Protein AF-A0A0G1CHJ4-F1 (afdb_monomer)

Sequence (179 aa):
MKPHIILASASIGRKTLLQKLGVPFSIQVSAVDEDKIVTKDPYKMLALRARAKAEDVATKIIQLSNSQINTNYPIEKNTRRYTLDAKRFLIIAADSMAILGNKTFGKARDKRHAKTIVQALNGQTHDFVTGTTIIHLSSVIPGLTGNLTKKDPRFREDDKFVEINRWENISTCHMSPND

Organism: NCBI:txid1618446

Solvent-accessible surface area (backbone atoms only — not comparable to full-atom values): 10721 Å² total; per-residue (Å²): 133,83,56,50,33,31,35,20,48,83,49,65,69,60,52,52,53,47,54,74,68,71,57,81,65,49,77,43,67,42,84,67,69,57,89,78,59,76,54,96,49,66,68,62,25,27,27,53,46,3,39,49,18,29,52,51,42,52,49,52,53,50,53,58,50,57,76,68,56,72,82,85,63,81,85,67,94,79,67,99,68,78,82,64,85,57,53,38,35,36,32,41,12,57,29,67,36,40,34,48,92,93,46,77,44,66,83,60,89,46,74,69,49,36,51,52,52,51,62,68,43,52,92,43,84,38,38,38,36,31,14,33,29,52,43,41,38,46,73,64,62,96,88,77,82,76,84,88,50,100,80,38,82,50,54,44,75,60,82,73,51,62,56,67,52,69,42,77,74,61,76,54,81,84,73,68,98,84,124

Mean predicted aligned error: 11.24 Å

Secondary structure (DSSP, 8-state):
-PPEEEE----HHHHHHHHHTT--EEE------GGG---SSHHHHHHHHHHHHHHHHHHHHHHHHHHT--TTS---TT-S-------EEEEEEEEEEEEETTEEE---SSHHHHHHHHHHHTT---EEEEEEEEEEEES--TT--S---TT-TTEE----------B---------TT-

Radius of gyration: 20.45 Å; Cα contacts (8 Å, |Δi|>4): 270; chains: 1; bounding box: 56×28×52 Å

Nearest PDB structures (foldseek):
  2p5x-assembly2_B  TM=9.027E-01  e=3.105E-08  Homo sapiens
  6xi5-assembly1_B  TM=8.276E-01  e=1.475E-08  Homo sapiens
  4jhc-assembly1_A  TM=7.962E-01  e=3.275E-07  Escherichia coli K-12
  4lu1-assembly1_A  TM=7.995E-01  e=6.089E-07  Escherichia coli K-12
  4lu1-assembly1_B  TM=7.993E-01  e=2.869E-06  Escherichia coli K-12

pLDDT: mean 74.02, std 20.96, range [33.41, 95.69]

Structure (mmCIF, N/CA/C/O backbone):
data_AF-A0A0G1CHJ4-F1
#
_entry.id   AF-A0A0G1CHJ4-F1
#
loop_
_atom_site.group_PDB
_atom_site.id
_atom_site.type_symbol
_atom_site.label_atom_id
_ato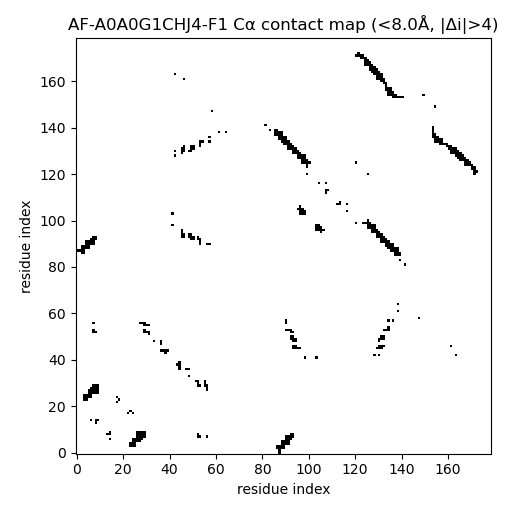m_site.label_alt_id
_atom_site.label_comp_id
_atom_site.label_asym_id
_atom_site.label_entity_id
_atom_site.label_seq_id
_atom_site.pdbx_PDB_ins_code
_atom_site.Cartn_x
_atom_site.Cartn_y
_atom_site.Cartn_z
_atom_site.occupancy
_atom_site.B_iso_or_equiv
_atom_site.auth_seq_id
_atom_site.auth_comp_id
_atom_site.auth_asym_id
_atom_site.auth_atom_id
_atom_site.pdbx_PDB_model_num
ATOM 1 N N . MET A 1 1 ? 5.919 0.305 -25.891 1.00 62.97 1 MET A N 1
ATOM 2 C CA . MET A 1 1 ? 5.583 -0.813 -24.977 1.00 62.97 1 MET A CA 1
ATOM 3 C C . MET A 1 1 ? 4.726 -0.316 -23.821 1.00 62.97 1 MET A C 1
ATOM 5 O O . MET A 1 1 ? 5.038 0.738 -23.274 1.00 62.97 1 MET A O 1
ATOM 9 N N . LYS A 1 2 ? 3.666 -1.052 -23.454 1.00 76.31 2 LYS A N 1
ATOM 10 C CA . LYS A 1 2 ? 2.919 -0.809 -22.205 1.00 76.31 2 LYS A CA 1
ATOM 11 C C . LYS A 1 2 ? 3.797 -1.217 -21.007 1.00 76.31 2 LYS A C 1
ATOM 13 O O . LYS A 1 2 ? 4.529 -2.200 -21.140 1.00 76.31 2 LYS A O 1
ATOM 18 N N . PRO A 1 3 ? 3.779 -0.481 -19.881 1.00 84.38 3 PRO A N 1
ATOM 19 C CA . PRO A 1 3 ? 4.558 -0.861 -18.709 1.00 84.38 3 PRO A CA 1
ATOM 20 C C . PRO A 1 3 ? 4.008 -2.148 -18.080 1.00 84.38 3 PRO A C 1
ATOM 22 O O . PRO A 1 3 ? 2.800 -2.379 -18.083 1.00 84.38 3 PRO A O 1
ATOM 25 N N . HIS A 1 4 ? 4.891 -2.969 -17.516 1.00 88.81 4 HIS A N 1
ATOM 26 C CA . HIS A 1 4 ? 4.504 -4.098 -16.676 1.00 88.81 4 HIS A CA 1
ATOM 27 C C . HIS A 1 4 ? 4.024 -3.565 -15.320 1.00 88.81 4 HIS A C 1
ATOM 29 O O . HIS A 1 4 ? 4.787 -2.905 -14.614 1.00 88.81 4 HIS A O 1
ATOM 35 N N . ILE A 1 5 ? 2.776 -3.846 -14.947 1.00 93.06 5 ILE A N 1
ATOM 36 C CA . ILE A 1 5 ? 2.195 -3.375 -13.683 1.00 93.06 5 ILE A CA 1
ATOM 37 C C . ILE A 1 5 ? 2.578 -4.324 -12.545 1.00 93.06 5 ILE A C 1
ATOM 39 O O . ILE A 1 5 ? 2.410 -5.538 -12.662 1.00 93.06 5 ILE A O 1
ATOM 43 N N . ILE A 1 6 ? 3.071 -3.771 -11.439 1.00 93.94 6 ILE A N 1
ATOM 44 C CA . ILE A 1 6 ? 3.475 -4.514 -10.246 1.00 93.94 6 ILE A CA 1
ATOM 45 C C . ILE A 1 6 ? 2.709 -3.975 -9.044 1.00 93.94 6 ILE A C 1
ATOM 47 O O . ILE A 1 6 ? 2.804 -2.797 -8.713 1.00 93.94 6 ILE A O 1
ATOM 51 N N . LEU A 1 7 ? 1.982 -4.849 -8.354 1.00 95.69 7 LEU A N 1
ATOM 52 C CA . LEU A 1 7 ? 1.363 -4.541 -7.072 1.00 95.69 7 LEU A CA 1
ATOM 53 C C . LEU A 1 7 ? 2.363 -4.808 -5.939 1.00 95.69 7 LEU A C 1
ATOM 55 O O . LEU A 1 7 ? 2.652 -5.960 -5.608 1.00 95.69 7 LEU A O 1
ATOM 59 N N . ALA A 1 8 ? 2.835 -3.737 -5.305 1.00 94.44 8 ALA A N 1
ATOM 60 C CA . ALA A 1 8 ? 3.752 -3.744 -4.169 1.00 94.44 8 ALA A CA 1
ATOM 61 C C . ALA A 1 8 ? 3.030 -4.003 -2.829 1.00 94.44 8 ALA A C 1
ATOM 63 O O . ALA A 1 8 ? 3.189 -3.267 -1.853 1.00 94.44 8 ALA A O 1
ATOM 64 N N . SER A 1 9 ? 2.146 -5.007 -2.782 1.00 92.75 9 SER A N 1
ATOM 65 C CA . SER A 1 9 ? 1.277 -5.253 -1.625 1.00 92.75 9 SER A CA 1
ATOM 66 C C . SER A 1 9 ? 0.919 -6.726 -1.442 1.00 92.75 9 SER A C 1
ATOM 68 O O . SER A 1 9 ? 0.556 -7.408 -2.394 1.00 92.75 9 SER A O 1
ATOM 70 N N . ALA A 1 10 ? 0.911 -7.186 -0.186 1.00 91.25 10 ALA A N 1
ATOM 71 C CA . ALA A 1 10 ? 0.362 -8.489 0.213 1.00 91.25 10 ALA A CA 1
ATOM 72 C C . ALA A 1 10 ? -1.164 -8.468 0.459 1.00 91.25 10 ALA A C 1
ATOM 74 O O . ALA A 1 10 ? -1.746 -9.452 0.907 1.00 91.25 10 ALA A O 1
ATOM 75 N N . SER A 1 11 ? -1.838 -7.332 0.254 1.00 90.62 11 SER A N 1
ATOM 76 C CA . SER A 1 11 ? -3.266 -7.186 0.556 1.00 90.62 11 SER A CA 1
ATOM 77 C C . SER A 1 11 ? -4.145 -7.942 -0.445 1.00 90.62 11 SER A C 1
ATOM 79 O O . SER A 1 11 ? -4.193 -7.588 -1.623 1.00 90.62 11 SER A O 1
ATOM 81 N N . ILE A 1 12 ? -4.923 -8.910 0.055 1.00 90.06 12 ILE A N 1
ATOM 82 C CA . ILE A 1 12 ? -5.939 -9.632 -0.730 1.00 90.06 12 ILE A CA 1
ATOM 83 C C . ILE A 1 12 ? -6.942 -8.648 -1.350 1.00 90.06 12 ILE A C 1
ATOM 85 O O . ILE A 1 12 ? -7.200 -8.720 -2.544 1.00 90.06 12 ILE A O 1
ATOM 89 N N . GLY A 1 13 ? -7.439 -7.670 -0.583 1.00 89.75 13 GLY A N 1
ATOM 90 C CA . GLY A 1 13 ? -8.391 -6.672 -1.088 1.00 89.75 13 GLY A CA 1
ATOM 91 C C . GLY A 1 13 ? -7.852 -5.847 -2.262 1.00 89.75 13 GLY A C 1
ATOM 92 O O . GLY A 1 13 ? -8.553 -5.664 -3.252 1.00 89.75 13 GLY A O 1
ATOM 93 N N . ARG A 1 14 ? -6.584 -5.412 -2.205 1.00 91.88 14 ARG A N 1
ATOM 94 C CA . ARG A 1 14 ? -5.947 -4.669 -3.310 1.00 91.88 14 ARG A CA 1
ATOM 95 C C . ARG A 1 14 ? -5.719 -5.549 -4.535 1.00 91.88 14 ARG A C 1
ATOM 97 O O . ARG A 1 14 ? -5.945 -5.095 -5.651 1.00 91.88 14 ARG A O 1
ATOM 104 N N . LYS A 1 15 ? -5.333 -6.813 -4.332 1.00 92.62 15 LYS A N 1
ATOM 105 C CA . LYS A 1 15 ? -5.249 -7.804 -5.413 1.00 92.62 15 LYS A CA 1
ATOM 106 C C . LYS A 1 15 ? -6.602 -7.953 -6.109 1.00 92.62 15 LYS A C 1
ATOM 108 O O . LYS A 1 15 ? -6.667 -7.802 -7.323 1.00 92.62 15 LYS A O 1
ATOM 113 N N . THR A 1 16 ? -7.671 -8.185 -5.348 1.00 92.31 16 THR A N 1
ATOM 114 C CA . THR A 1 16 ? -9.029 -8.325 -5.889 1.00 92.31 16 THR A CA 1
ATOM 115 C C . THR A 1 16 ? -9.48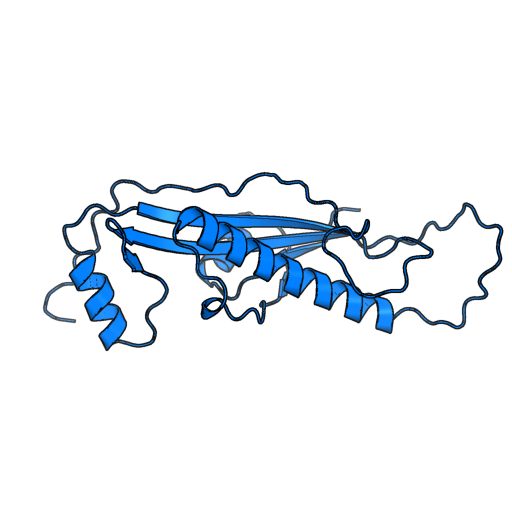2 -7.058 -6.613 1.00 92.31 16 THR A C 1
ATOM 117 O O . THR A 1 16 ? -10.080 -7.151 -7.682 1.00 92.31 16 THR A O 1
ATOM 120 N N . LEU A 1 17 ? -9.177 -5.872 -6.074 1.00 90.62 17 LEU A N 1
ATOM 121 C CA . LEU A 1 17 ? -9.496 -4.595 -6.715 1.00 90.62 17 LEU A CA 1
ATOM 122 C C . LEU A 1 17 ? -8.814 -4.462 -8.083 1.00 90.62 17 LEU A C 1
ATOM 124 O O . LEU A 1 17 ? -9.492 -4.195 -9.069 1.00 90.62 17 LEU A O 1
ATOM 128 N N . LEU A 1 18 ? -7.502 -4.702 -8.166 1.00 90.56 18 LEU A N 1
ATOM 129 C CA . LEU A 1 18 ? -6.778 -4.636 -9.440 1.00 90.56 18 LEU A CA 1
ATOM 130 C C . LEU A 1 18 ? -7.244 -5.714 -10.429 1.00 90.56 18 LEU A C 1
ATOM 132 O O . LEU A 1 18 ? -7.335 -5.443 -11.622 1.00 90.56 18 LEU A O 1
ATOM 136 N N . GLN A 1 19 ? -7.592 -6.913 -9.951 1.00 92.50 19 GLN A N 1
ATOM 137 C CA . GLN A 1 19 ? -8.159 -7.970 -10.798 1.00 92.50 19 GLN A CA 1
ATOM 138 C C . GLN A 1 19 ? -9.489 -7.547 -11.427 1.00 92.50 19 GLN A C 1
ATOM 140 O O . GLN A 1 19 ? -9.702 -7.791 -12.612 1.00 92.50 19 GLN A O 1
ATOM 145 N N . LYS A 1 20 ? -10.362 -6.871 -10.668 1.00 94.56 20 LYS A N 1
ATOM 146 C CA . LYS A 1 20 ? -11.639 -6.345 -11.181 1.00 94.56 20 LYS A CA 1
ATOM 147 C C . LYS A 1 20 ? -11.458 -5.293 -12.277 1.00 94.56 20 LYS A C 1
ATOM 149 O O . LYS A 1 20 ? -12.332 -5.164 -13.124 1.00 94.56 20 LYS A O 1
ATOM 154 N N . LEU A 1 21 ? -10.333 -4.574 -12.288 1.00 90.56 21 LEU A N 1
ATOM 155 C CA . LEU A 1 21 ? -10.003 -3.613 -13.346 1.00 90.56 21 LEU A CA 1
ATOM 156 C C . LEU A 1 21 ? -9.581 -4.289 -14.664 1.00 90.56 21 LEU A C 1
ATOM 158 O O . LEU A 1 21 ? -9.395 -3.599 -15.662 1.00 90.56 21 LEU A O 1
ATOM 162 N N . GLY A 1 22 ? -9.396 -5.616 -14.685 1.00 90.06 22 GLY A N 1
ATOM 163 C CA . GLY A 1 22 ? -9.045 -6.365 -15.896 1.00 90.06 22 GLY A CA 1
ATOM 164 C C . GLY A 1 22 ? -7.638 -6.081 -16.434 1.00 90.06 22 GLY A C 1
ATOM 165 O O . GLY A 1 22 ? -7.314 -6.469 -17.555 1.00 90.06 22 GLY A O 1
ATOM 166 N N . VAL A 1 23 ? -6.788 -5.404 -15.656 1.00 86.25 23 VAL A N 1
ATOM 167 C CA . VAL A 1 23 ? -5.409 -5.097 -16.049 1.00 86.25 23 VAL A CA 1
ATOM 168 C C . VAL A 1 23 ? -4.478 -6.251 -15.665 1.00 86.25 23 VAL A C 1
ATOM 170 O O . VAL A 1 23 ? -4.570 -6.752 -14.546 1.00 86.25 23 VAL A O 1
ATOM 173 N N . PRO A 1 24 ? -3.562 -6.696 -16.544 1.00 89.81 24 PRO A N 1
ATOM 174 C CA . PRO A 1 24 ? -2.567 -7.696 -16.177 1.00 89.81 24 PRO A CA 1
ATOM 175 C C . PRO A 1 24 ? -1.517 -7.075 -15.248 1.00 89.81 24 PRO A C 1
ATOM 177 O O . PRO A 1 24 ? -0.924 -6.043 -15.566 1.00 89.81 24 PRO A O 1
ATOM 180 N N . PHE A 1 25 ? -1.269 -7.719 -14.109 1.00 94.06 25 PHE A N 1
ATOM 181 C CA . PHE A 1 25 ? -0.262 -7.293 -13.140 1.00 94.06 25 PHE A CA 1
ATOM 182 C C . PHE A 1 25 ? 0.401 -8.495 -12.467 1.00 94.06 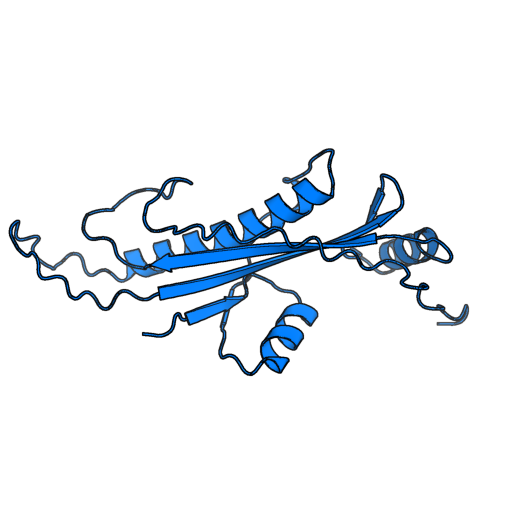25 PHE A C 1
ATOM 184 O O . PHE A 1 25 ? -0.174 -9.582 -12.394 1.00 94.06 25 PHE A O 1
ATOM 191 N N . SER A 1 26 ? 1.602 -8.284 -11.939 1.00 94.44 26 SER A N 1
ATOM 192 C CA . SER A 1 26 ? 2.268 -9.217 -11.029 1.00 94.44 26 SER A CA 1
ATOM 193 C C . SER A 1 26 ? 2.278 -8.667 -9.604 1.00 94.44 26 SER A C 1
ATOM 195 O O . SER A 1 26 ? 2.042 -7.481 -9.370 1.00 94.44 26 SER A O 1
ATOM 197 N N . ILE A 1 27 ? 2.509 -9.538 -8.625 1.00 93.81 27 ILE A N 1
ATOM 198 C CA . ILE A 1 27 ? 2.561 -9.160 -7.211 1.00 93.81 27 ILE A CA 1
ATOM 199 C C . ILE A 1 27 ? 3.994 -9.314 -6.735 1.00 93.81 27 ILE A C 1
ATOM 201 O O . ILE A 1 27 ? 4.587 -10.379 -6.893 1.00 93.81 27 ILE A O 1
ATOM 205 N N . GLN A 1 28 ? 4.516 -8.273 -6.095 1.00 94.44 28 GLN A N 1
ATOM 206 C CA . GLN A 1 28 ? 5.796 -8.331 -5.408 1.00 94.44 28 GLN A CA 1
ATOM 207 C C . GLN A 1 28 ? 5.644 -7.707 -4.027 1.00 94.44 28 GLN A C 1
ATOM 209 O O . GLN A 1 28 ? 5.432 -6.509 -3.891 1.00 94.44 28 GLN A O 1
ATOM 214 N N . VAL A 1 29 ? 5.717 -8.523 -2.980 1.00 93.31 29 VAL A N 1
ATOM 215 C CA . VAL A 1 29 ? 5.495 -8.038 -1.615 1.00 93.31 29 VAL A CA 1
ATOM 216 C C . VAL A 1 29 ? 6.707 -7.240 -1.139 1.00 93.31 29 VAL A C 1
ATOM 218 O O . VAL A 1 29 ? 7.853 -7.689 -1.250 1.00 93.31 29 VAL A O 1
ATOM 221 N N . SER A 1 30 ? 6.445 -6.048 -0.604 1.00 93.06 30 SER A N 1
ATOM 222 C CA . SER A 1 30 ? 7.481 -5.258 0.046 1.00 93.06 30 SER A CA 1
ATOM 223 C C . SER A 1 30 ? 7.867 -5.850 1.405 1.00 93.06 30 SER A C 1
ATOM 225 O O . SER A 1 30 ? 7.010 -6.342 2.133 1.00 93.06 30 SER A O 1
ATOM 227 N N . ALA A 1 31 ? 9.155 -5.776 1.742 1.00 91.88 31 ALA A N 1
ATOM 228 C CA . ALA A 1 31 ? 9.710 -6.212 3.024 1.00 91.88 31 ALA A CA 1
ATOM 229 C C . ALA A 1 31 ? 9.910 -5.047 4.015 1.00 91.88 31 ALA A C 1
ATOM 231 O O . ALA A 1 31 ? 10.617 -5.199 5.009 1.00 91.88 31 ALA A O 1
ATOM 232 N N . VAL A 1 32 ? 9.336 -3.872 3.731 1.00 92.06 32 VAL A N 1
ATOM 233 C CA . VAL A 1 32 ? 9.469 -2.691 4.591 1.00 92.06 32 VAL A CA 1
ATOM 234 C C . VAL A 1 32 ? 8.825 -2.943 5.948 1.00 92.06 32 VAL A C 1
ATOM 236 O O . VAL A 1 32 ? 7.656 -3.312 6.045 1.00 92.06 32 VAL A O 1
ATOM 239 N N . ASP A 1 33 ? 9.602 -2.677 6.990 1.00 89.56 33 ASP A N 1
ATOM 240 C CA . ASP A 1 33 ? 9.147 -2.654 8.372 1.00 89.56 33 ASP A CA 1
ATOM 241 C C . ASP A 1 33 ? 8.382 -1.350 8.638 1.00 89.56 33 ASP A C 1
ATOM 243 O O . ASP A 1 33 ? 8.959 -0.284 8.870 1.00 89.56 33 ASP A O 1
ATOM 247 N N . GLU A 1 34 ? 7.059 -1.431 8.525 1.00 85.94 34 GLU A N 1
ATOM 248 C CA . GLU A 1 34 ? 6.166 -0.280 8.638 1.00 85.94 34 GLU A CA 1
ATOM 249 C C . GLU A 1 34 ? 6.222 0.368 10.029 1.00 85.94 34 GLU A C 1
ATOM 251 O O . GLU A 1 34 ? 6.055 1.583 10.139 1.00 85.94 34 GLU A O 1
ATOM 256 N N . ASP A 1 35 ? 6.513 -0.408 11.078 1.00 86.00 35 ASP A N 1
ATOM 257 C CA . ASP A 1 35 ? 6.550 0.064 12.466 1.00 86.00 35 ASP A CA 1
ATOM 258 C C . ASP A 1 35 ? 7.708 1.045 12.724 1.00 86.00 35 ASP A C 1
ATOM 260 O O . ASP A 1 35 ? 7.679 1.798 13.696 1.00 86.00 35 ASP A O 1
ATOM 264 N N . LYS A 1 36 ? 8.689 1.118 11.815 1.00 89.50 36 LYS A N 1
ATOM 265 C CA . LYS A 1 36 ? 9.767 2.123 11.842 1.00 89.50 36 LYS A CA 1
ATOM 266 C C . LYS A 1 36 ? 9.379 3.457 11.210 1.00 89.50 36 LYS A C 1
ATOM 268 O O . LYS A 1 36 ? 10.053 4.461 11.435 1.00 89.50 36 LYS A O 1
ATOM 273 N N . ILE A 1 37 ? 8.311 3.491 10.416 1.00 88.06 37 ILE A N 1
ATOM 274 C CA . ILE A 1 37 ? 7.834 4.698 9.739 1.00 88.06 37 ILE A CA 1
ATOM 275 C C . ILE A 1 37 ? 6.641 5.225 10.530 1.00 88.06 37 ILE A C 1
ATOM 277 O O . ILE A 1 37 ? 5.488 4.878 10.258 1.00 88.06 37 ILE A O 1
ATOM 281 N N . VAL A 1 38 ? 6.936 6.048 11.536 1.00 88.19 38 VAL A N 1
ATOM 282 C CA . VAL A 1 38 ? 5.938 6.662 12.419 1.00 88.19 38 VAL A CA 1
ATOM 283 C C . VAL A 1 38 ? 6.107 8.175 12.396 1.00 88.19 38 VAL A C 1
ATOM 285 O O . VAL A 1 38 ? 7.195 8.700 12.627 1.00 88.19 38 VAL A O 1
ATOM 288 N N . THR A 1 39 ? 5.016 8.888 12.125 1.00 88.56 39 THR A N 1
ATOM 289 C CA . THR A 1 39 ? 4.960 10.353 12.184 1.00 88.56 39 THR A CA 1
ATOM 290 C C . THR A 1 39 ? 3.779 10.804 13.030 1.00 88.56 39 THR A C 1
ATOM 292 O O . THR A 1 39 ? 2.804 10.073 13.172 1.00 88.56 39 THR A O 1
ATOM 295 N N . LYS A 1 40 ? 3.848 12.026 13.578 1.00 89.00 40 LYS A N 1
ATOM 296 C CA . LYS A 1 40 ? 2.739 12.617 14.352 1.00 89.00 40 LYS A CA 1
ATOM 297 C C . LYS A 1 40 ? 1.458 12.760 13.527 1.00 89.00 40 LYS A C 1
ATOM 299 O O . LYS A 1 40 ? 0.367 12.635 14.063 1.00 89.00 40 LYS A O 1
ATOM 304 N N . ASP A 1 41 ? 1.616 13.035 12.237 1.00 89.38 41 ASP A N 1
ATOM 305 C CA . ASP A 1 41 ? 0.519 13.117 11.282 1.00 89.38 41 ASP A CA 1
ATOM 306 C C . ASP A 1 41 ? 0.263 11.725 10.667 1.00 89.38 41 ASP A C 1
ATOM 308 O O . ASP A 1 41 ? 1.154 11.201 9.984 1.00 89.38 41 ASP A O 1
ATOM 312 N N . PRO A 1 42 ? -0.913 11.112 10.898 1.00 88.31 42 PRO A N 1
ATOM 313 C CA . PRO A 1 42 ? -1.236 9.792 10.366 1.00 88.31 42 PRO A CA 1
ATOM 314 C C . PRO A 1 42 ? -1.377 9.785 8.839 1.00 88.31 42 PRO A C 1
ATOM 316 O O . PRO A 1 42 ? -1.019 8.798 8.201 1.00 88.31 42 PRO A O 1
ATOM 319 N N . TYR A 1 43 ? -1.815 10.885 8.227 1.00 86.94 43 TYR A N 1
ATOM 320 C CA . TYR A 1 43 ? -1.952 10.990 6.776 1.00 86.94 43 TYR A CA 1
ATOM 321 C C . TYR A 1 43 ? -0.579 10.954 6.102 1.00 86.94 43 TYR A C 1
ATOM 323 O O . TYR A 1 43 ? -0.336 10.175 5.174 1.00 86.94 43 TYR A O 1
ATOM 331 N N . LYS A 1 44 ? 0.365 11.729 6.646 1.00 88.31 44 LYS A N 1
ATOM 332 C CA . LYS A 1 44 ? 1.768 11.702 6.224 1.00 88.31 44 LYS A CA 1
ATOM 333 C C . LYS A 1 44 ? 2.423 10.343 6.475 1.00 88.31 44 LYS A C 1
ATOM 335 O O . LYS A 1 44 ? 3.217 9.895 5.650 1.00 88.31 44 LYS A O 1
ATOM 340 N N . MET A 1 45 ? 2.084 9.666 7.571 1.00 90.62 45 MET A N 1
ATOM 341 C CA . MET A 1 45 ? 2.606 8.332 7.878 1.00 90.62 45 MET A CA 1
ATOM 342 C C . MET A 1 45 ? 2.217 7.317 6.796 1.00 90.62 45 MET A C 1
ATOM 344 O O . MET A 1 45 ? 3.087 6.630 6.261 1.00 90.62 45 MET A O 1
ATOM 348 N N . LEU A 1 46 ? 0.929 7.254 6.442 1.00 89.75 46 LEU A N 1
ATOM 349 C CA . LEU A 1 46 ? 0.407 6.339 5.420 1.00 89.75 46 LEU A CA 1
ATOM 350 C C . LEU A 1 46 ? 1.044 6.601 4.050 1.00 89.75 46 LEU A C 1
ATOM 352 O O . LEU A 1 46 ? 1.429 5.662 3.351 1.00 89.75 46 LEU A O 1
ATOM 356 N N . ALA A 1 47 ? 1.222 7.874 3.691 1.00 87.31 47 ALA A N 1
ATOM 357 C CA . ALA A 1 47 ? 1.935 8.278 2.483 1.00 87.31 47 ALA A CA 1
ATOM 358 C C . ALA A 1 47 ? 3.381 7.762 2.454 1.00 87.31 47 ALA A C 1
ATOM 360 O O . ALA A 1 47 ? 3.813 7.150 1.477 1.00 87.31 47 ALA A O 1
ATOM 361 N N . LEU A 1 48 ? 4.131 7.980 3.540 1.00 89.88 48 LEU A N 1
ATOM 362 C CA . LEU A 1 48 ? 5.527 7.555 3.645 1.00 89.88 48 LEU A CA 1
ATOM 363 C C . LEU A 1 48 ? 5.665 6.031 3.596 1.00 89.88 48 LEU A C 1
ATOM 365 O O . LEU A 1 48 ? 6.582 5.524 2.952 1.00 89.88 48 LEU A O 1
ATOM 369 N N . ARG A 1 49 ? 4.744 5.296 4.229 1.00 92.75 49 ARG A N 1
ATOM 370 C CA . ARG A 1 49 ? 4.707 3.828 4.179 1.00 92.75 49 ARG A CA 1
ATOM 371 C C . ARG A 1 49 ? 4.400 3.315 2.777 1.00 92.75 49 ARG A C 1
ATOM 373 O O . ARG A 1 49 ? 5.086 2.411 2.306 1.00 92.75 49 ARG A O 1
ATOM 380 N N . ALA A 1 50 ? 3.413 3.894 2.089 1.00 91.12 50 ALA A N 1
ATOM 381 C CA . ALA A 1 50 ? 3.110 3.546 0.702 1.00 91.12 50 ALA A CA 1
ATOM 382 C C . ALA A 1 50 ? 4.322 3.793 -0.212 1.00 91.12 50 ALA A C 1
ATOM 384 O O . ALA A 1 50 ? 4.702 2.904 -0.977 1.00 91.12 50 ALA A O 1
ATOM 385 N N . ARG A 1 51 ? 4.992 4.941 -0.059 1.00 89.75 51 ARG A N 1
ATOM 386 C CA . ARG A 1 51 ? 6.205 5.270 -0.813 1.00 89.75 51 ARG A CA 1
ATOM 387 C C . ARG A 1 51 ? 7.337 4.288 -0.545 1.00 89.75 51 ARG A C 1
ATOM 389 O O . ARG A 1 51 ? 7.875 3.720 -1.490 1.00 89.75 51 ARG A O 1
ATOM 396 N N . ALA A 1 52 ? 7.644 4.020 0.722 1.00 91.06 52 ALA A N 1
ATOM 397 C CA . ALA A 1 52 ? 8.698 3.081 1.096 1.00 91.06 52 ALA A CA 1
ATOM 398 C C . ALA A 1 52 ? 8.456 1.681 0.501 1.00 91.06 52 ALA A C 1
ATOM 400 O O . ALA A 1 52 ? 9.387 1.053 -0.002 1.00 91.06 52 ALA A O 1
ATOM 401 N N . LYS A 1 53 ? 7.200 1.210 0.486 1.00 93.25 53 LYS A N 1
ATOM 402 C CA . LYS A 1 53 ? 6.827 -0.072 -0.134 1.00 93.25 53 LYS A CA 1
ATOM 403 C C . LYS A 1 53 ? 7.116 -0.101 -1.637 1.00 93.25 53 LYS A C 1
ATOM 405 O O . LYS A 1 53 ? 7.632 -1.099 -2.142 1.00 93.25 53 LYS A O 1
ATOM 410 N N . ALA A 1 54 ? 6.786 0.978 -2.348 1.00 90.12 54 ALA A N 1
ATOM 411 C CA . ALA A 1 54 ? 7.077 1.095 -3.775 1.00 90.12 54 ALA A CA 1
ATOM 412 C C . ALA A 1 54 ? 8.592 1.159 -4.043 1.00 90.12 54 ALA A C 1
ATOM 414 O O . ALA A 1 54 ? 9.077 0.467 -4.938 1.00 90.12 54 ALA A O 1
ATOM 415 N N . GLU A 1 55 ? 9.341 1.937 -3.253 1.00 88.25 55 GLU A N 1
ATOM 416 C CA . GLU A 1 55 ? 10.801 2.092 -3.365 1.00 88.25 55 GLU A CA 1
ATOM 417 C C . GLU A 1 55 ? 11.553 0.769 -3.120 1.00 88.25 55 GLU A C 1
ATOM 419 O O . GLU A 1 55 ? 12.490 0.441 -3.853 1.00 88.25 55 GLU A O 1
ATOM 424 N N . ASP A 1 56 ? 11.124 -0.033 -2.141 1.00 90.94 56 ASP A N 1
ATOM 425 C CA . ASP A 1 56 ? 11.687 -1.364 -1.867 1.00 90.94 56 ASP A CA 1
ATOM 426 C C . ASP A 1 56 ? 11.498 -2.321 -3.056 1.00 90.94 56 ASP A C 1
ATOM 428 O O . ASP A 1 56 ? 12.439 -2.987 -3.496 1.00 90.94 56 ASP A O 1
ATOM 432 N N . VAL A 1 57 ? 10.297 -2.354 -3.641 1.00 90.25 57 VAL A N 1
ATOM 433 C CA . VAL A 1 57 ? 10.018 -3.171 -4.832 1.00 90.25 57 VAL A CA 1
ATOM 434 C C . VAL A 1 57 ? 10.810 -2.679 -6.043 1.00 90.25 57 VAL A C 1
ATOM 436 O O . VAL A 1 57 ?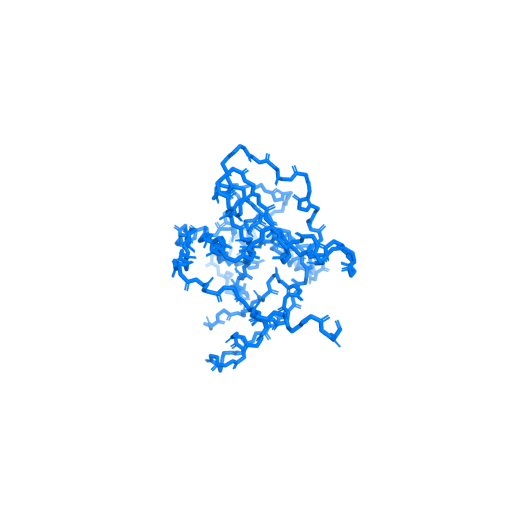 11.413 -3.493 -6.745 1.00 90.25 57 VAL A O 1
ATOM 439 N N . ALA A 1 58 ? 10.882 -1.364 -6.259 1.00 86.00 58 ALA A N 1
ATOM 440 C CA . ALA A 1 58 ? 11.681 -0.770 -7.328 1.00 86.00 58 ALA A CA 1
ATOM 441 C C . ALA A 1 58 ? 13.163 -1.153 -7.210 1.00 86.00 58 ALA A C 1
ATOM 443 O O . ALA A 1 58 ? 13.783 -1.563 -8.192 1.00 86.00 58 ALA A O 1
ATOM 444 N N . THR A 1 59 ? 13.708 -1.097 -5.994 1.00 83.81 59 THR A N 1
ATOM 445 C CA . THR A 1 59 ? 15.095 -1.471 -5.703 1.00 83.81 59 THR A CA 1
ATOM 446 C C . THR A 1 59 ? 15.379 -2.920 -6.071 1.00 83.81 59 THR A C 1
ATOM 448 O O . THR A 1 59 ? 16.346 -3.198 -6.781 1.00 83.81 59 THR A O 1
ATOM 451 N N . LYS A 1 60 ? 14.494 -3.837 -5.673 1.00 84.75 60 LYS A N 1
ATOM 452 C CA . LYS A 1 60 ? 14.601 -5.262 -6.015 1.00 84.75 60 LYS A CA 1
ATOM 453 C C . LYS A 1 60 ? 14.562 -5.495 -7.529 1.00 84.75 60 LYS A C 1
ATOM 455 O O . LYS A 1 60 ? 15.356 -6.276 -8.045 1.00 84.75 60 LYS A O 1
ATOM 460 N N . ILE A 1 61 ? 13.685 -4.799 -8.257 1.00 82.38 61 ILE A N 1
ATOM 461 C CA . ILE A 1 61 ? 13.589 -4.912 -9.725 1.00 82.38 61 ILE A CA 1
ATOM 462 C C . ILE A 1 61 ? 14.892 -4.471 -10.397 1.00 82.38 61 ILE A C 1
ATOM 464 O O . ILE A 1 61 ? 15.376 -5.141 -11.312 1.00 82.38 61 ILE A O 1
ATOM 468 N N . ILE A 1 62 ? 15.479 -3.363 -9.944 1.00 77.69 62 ILE A N 1
ATOM 469 C CA . ILE A 1 62 ? 16.735 -2.847 -10.498 1.00 77.69 62 ILE A CA 1
ATOM 470 C C . ILE A 1 62 ? 17.897 -3.793 -10.187 1.00 77.69 62 ILE A C 1
ATOM 472 O O . ILE A 1 62 ? 18.691 -4.087 -11.077 1.00 77.69 62 ILE A O 1
ATOM 476 N N . GLN A 1 63 ? 17.978 -4.310 -8.958 1.00 75.62 63 GLN A N 1
ATOM 477 C CA . GLN A 1 63 ? 19.000 -5.285 -8.565 1.00 75.62 63 GLN A CA 1
ATOM 478 C C . GLN A 1 63 ? 18.943 -6.545 -9.440 1.00 75.62 63 GLN A C 1
ATOM 480 O O . GLN A 1 63 ? 19.962 -6.936 -10.003 1.00 75.62 63 GLN A O 1
ATOM 485 N N . LEU A 1 64 ? 17.749 -7.116 -9.636 1.00 73.25 64 LEU A N 1
ATOM 486 C CA . LEU A 1 64 ? 17.544 -8.274 -10.513 1.00 73.25 64 LEU A CA 1
ATOM 487 C C . LEU A 1 64 ? 17.903 -7.975 -11.973 1.00 73.25 64 LEU A C 1
ATOM 489 O O . LEU A 1 64 ? 18.475 -8.823 -12.655 1.00 73.25 64 LEU A O 1
ATOM 493 N N . SER A 1 65 ? 17.589 -6.765 -12.445 1.00 68.31 65 SER A N 1
ATOM 494 C CA . 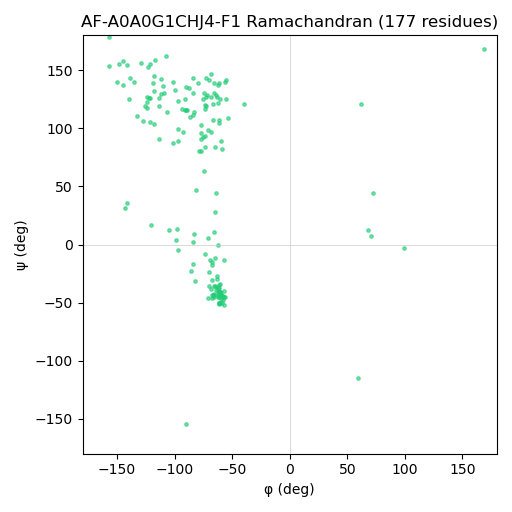SER A 1 65 ? 17.912 -6.340 -13.810 1.00 68.31 65 SER A CA 1
ATOM 495 C C . SER A 1 65 ? 19.425 -6.237 -14.014 1.00 68.31 65 SER A C 1
ATOM 497 O O . SER A 1 65 ? 19.922 -6.716 -15.026 1.00 68.31 65 SER A O 1
ATOM 499 N N . ASN A 1 66 ? 20.164 -5.686 -13.043 1.00 63.31 66 ASN A N 1
ATOM 500 C CA . ASN A 1 66 ? 21.624 -5.556 -13.106 1.00 63.31 66 ASN A CA 1
ATOM 501 C C . ASN A 1 66 ? 22.337 -6.916 -13.092 1.00 63.31 66 ASN A C 1
ATOM 503 O O . ASN A 1 66 ? 23.333 -7.078 -13.790 1.00 63.31 66 ASN A O 1
ATOM 507 N N . SER A 1 67 ? 21.822 -7.906 -12.354 1.00 53.25 67 SER A N 1
ATOM 508 C CA . SER A 1 67 ? 22.382 -9.267 -12.328 1.00 53.25 67 SER A CA 1
ATOM 509 C C . SER A 1 67 ? 22.219 -10.032 -13.649 1.00 53.25 67 SER A C 1
ATOM 511 O O . SER A 1 67 ? 22.910 -11.024 -13.858 1.00 53.25 67 SER A O 1
ATOM 513 N N . GLN A 1 68 ? 21.325 -9.590 -14.540 1.00 51.16 68 GLN A N 1
ATOM 514 C CA . GLN A 1 68 ? 21.121 -10.175 -15.873 1.00 51.16 68 GLN A CA 1
ATOM 515 C C . GLN A 1 68 ? 21.879 -9.433 -16.986 1.00 51.16 68 GLN A C 1
ATOM 517 O O . GLN A 1 68 ? 21.863 -9.880 -18.135 1.00 51.16 68 GLN A O 1
ATOM 522 N N . ILE A 1 69 ? 22.553 -8.315 -16.681 1.00 51.53 69 ILE A N 1
ATOM 523 C CA . ILE A 1 69 ? 23.390 -7.615 -17.659 1.00 51.53 69 ILE A CA 1
ATOM 524 C C . ILE A 1 69 ? 24.702 -8.389 -17.793 1.00 51.53 69 ILE A C 1
ATOM 526 O O . ILE A 1 69 ? 25.584 -8.310 -16.943 1.00 51.53 69 ILE A O 1
ATOM 530 N N . ASN A 1 70 ? 24.823 -9.142 -18.885 1.00 40.59 70 ASN A N 1
ATOM 531 C CA . ASN A 1 70 ? 26.065 -9.788 -19.296 1.00 40.59 70 ASN A CA 1
ATOM 532 C C . ASN A 1 70 ? 27.121 -8.694 -19.554 1.00 40.59 70 ASN A C 1
ATOM 534 O O . ASN A 1 70 ? 27.044 -7.972 -20.548 1.00 40.59 70 ASN A O 1
ATOM 538 N N . THR A 1 71 ? 28.104 -8.548 -18.665 1.00 42.16 71 THR A N 1
ATOM 539 C CA . THR A 1 71 ? 29.172 -7.529 -18.737 1.00 42.16 71 THR A CA 1
ATOM 540 C C . THR A 1 71 ? 30.200 -7.778 -19.849 1.00 42.16 71 THR A C 1
ATOM 542 O O . THR A 1 71 ? 31.157 -7.023 -19.973 1.00 42.16 71 THR A O 1
ATOM 545 N N . ASN A 1 72 ? 29.995 -8.791 -20.699 1.00 39.81 72 ASN A N 1
ATOM 546 C CA . ASN A 1 72 ? 30.862 -9.114 -21.839 1.00 39.81 72 ASN A CA 1
ATOM 547 C C . ASN A 1 72 ? 30.581 -8.279 -23.105 1.00 39.81 72 ASN A C 1
ATOM 549 O O . ASN A 1 72 ? 31.123 -8.583 -24.165 1.00 39.81 72 ASN A O 1
ATOM 553 N N . TYR A 1 73 ? 29.740 -7.245 -23.029 1.00 35.91 73 TYR A N 1
ATOM 554 C CA . TYR A 1 73 ? 29.487 -6.358 -24.165 1.00 35.91 73 TYR A CA 1
ATOM 555 C C . TYR A 1 73 ? 30.476 -5.177 -24.141 1.00 35.91 73 TYR A C 1
ATOM 557 O O . TYR A 1 73 ? 30.447 -4.395 -23.186 1.00 35.91 73 TYR A O 1
ATOM 565 N N . PRO A 1 74 ? 31.370 -5.027 -25.139 1.00 37.50 74 PRO A N 1
ATOM 566 C CA . PRO A 1 74 ? 32.381 -3.977 -25.131 1.00 37.50 74 PRO A CA 1
ATOM 567 C C . PRO A 1 74 ? 31.724 -2.593 -25.162 1.00 37.50 74 PRO A C 1
ATOM 569 O O . PRO A 1 74 ? 30.888 -2.287 -26.013 1.00 37.50 74 PRO A O 1
ATOM 572 N N . ILE A 1 75 ? 32.109 -1.749 -24.202 1.00 42.25 75 ILE A N 1
ATOM 573 C CA . ILE A 1 75 ? 31.641 -0.367 -24.084 1.00 42.25 75 ILE A CA 1
ATOM 574 C C . ILE A 1 75 ? 32.388 0.478 -25.125 1.00 42.25 75 ILE A C 1
ATOM 576 O O . ILE A 1 75 ? 33.374 1.146 -24.813 1.00 42.25 75 ILE A O 1
ATOM 580 N N . GLU A 1 76 ? 31.951 0.445 -26.384 1.00 39.31 76 GLU A N 1
ATOM 581 C CA . GLU A 1 76 ? 32.457 1.377 -27.392 1.00 39.31 76 GLU A CA 1
ATOM 582 C C . GLU A 1 76 ? 31.855 2.775 -27.181 1.00 39.31 76 GLU A C 1
ATOM 584 O O . GLU A 1 76 ? 30.639 2.974 -27.120 1.00 39.31 76 GLU A O 1
ATOM 589 N N . LYS A 1 77 ? 32.745 3.765 -27.053 1.00 39.75 77 LYS A N 1
ATOM 590 C CA . LYS A 1 77 ? 32.489 5.153 -26.630 1.00 39.75 77 LYS A CA 1
ATOM 591 C C . LYS A 1 77 ? 31.630 6.000 -27.588 1.00 39.75 77 LYS A C 1
ATOM 593 O O . LYS A 1 77 ? 31.574 7.211 -27.396 1.00 39.75 77 LYS A O 1
ATOM 598 N N . ASN A 1 78 ? 30.976 5.435 -28.608 1.00 38.62 78 ASN A N 1
ATOM 599 C CA . ASN A 1 78 ? 30.387 6.260 -29.671 1.00 38.62 78 ASN A CA 1
ATOM 600 C C . ASN A 1 78 ? 29.046 5.801 -30.267 1.00 38.62 78 ASN A C 1
ATOM 602 O O . ASN A 1 78 ? 28.754 6.092 -31.426 1.00 38.62 78 ASN A O 1
ATOM 606 N N . THR A 1 79 ? 28.182 5.145 -29.491 1.00 39.00 79 THR A N 1
ATOM 607 C CA . THR A 1 79 ? 26.912 4.632 -30.037 1.00 39.00 79 THR A CA 1
ATOM 608 C C . THR A 1 79 ? 25.702 5.355 -29.446 1.00 39.00 79 THR A C 1
ATOM 610 O O . THR A 1 79 ? 25.102 4.922 -28.464 1.00 39.00 79 THR A O 1
ATOM 613 N N . ARG A 1 80 ? 25.266 6.435 -30.113 1.00 38.34 80 ARG A N 1
ATOM 614 C CA . ARG A 1 80 ? 23.951 7.106 -29.944 1.00 38.34 80 ARG A CA 1
ATOM 615 C C . ARG A 1 80 ? 22.752 6.215 -30.349 1.00 38.34 80 ARG A C 1
ATOM 617 O O . ARG A 1 80 ? 21.728 6.712 -30.806 1.00 38.34 80 ARG A O 1
ATOM 624 N N . ARG A 1 81 ? 22.875 4.890 -30.242 1.00 37.97 81 ARG A N 1
ATOM 625 C CA . ARG A 1 81 ? 21.935 3.921 -30.824 1.00 37.97 81 ARG A CA 1
ATOM 626 C C . ARG A 1 81 ? 21.677 2.713 -29.921 1.00 37.97 81 ARG A C 1
ATOM 628 O O . ARG A 1 81 ? 21.475 1.605 -30.400 1.00 37.97 81 ARG A O 1
ATOM 635 N N . TYR A 1 82 ? 21.639 2.933 -28.609 1.00 42.78 82 TYR A N 1
ATOM 636 C CA . TYR A 1 82 ? 21.017 1.983 -27.693 1.00 42.78 82 TYR A CA 1
ATOM 637 C C . TYR A 1 82 ? 19.490 2.073 -27.831 1.00 42.78 82 TYR A C 1
ATOM 639 O O . TYR A 1 82 ? 18.821 2.731 -27.040 1.00 42.78 82 TYR A O 1
ATOM 647 N N . THR A 1 83 ? 18.912 1.377 -28.808 1.00 41.75 83 THR A N 1
ATOM 648 C CA . THR A 1 83 ? 17.560 0.816 -28.658 1.00 41.75 83 THR A CA 1
ATOM 649 C C . THR A 1 83 ? 17.659 -0.393 -27.729 1.00 41.75 83 THR A C 1
ATOM 651 O O . THR A 1 83 ? 17.455 -1.530 -28.135 1.00 41.75 83 THR A O 1
ATOM 654 N N . LEU A 1 84 ? 18.061 -0.163 -26.476 1.00 48.19 84 LEU A N 1
ATOM 655 C CA . LEU A 1 84 ? 17.796 -1.128 -25.418 1.00 48.19 84 LEU A CA 1
ATOM 656 C C . LEU A 1 84 ? 16.278 -1.121 -25.254 1.00 48.19 84 LEU A C 1
ATOM 658 O O . LEU A 1 84 ? 15.709 -0.057 -25.005 1.00 48.19 84 LEU A O 1
ATOM 662 N N . ASP A 1 85 ? 15.631 -2.272 -25.444 1.00 52.19 85 ASP A N 1
ATOM 663 C CA . ASP A 1 85 ? 14.225 -2.493 -25.101 1.00 52.19 85 ASP A CA 1
ATOM 664 C C . ASP A 1 85 ? 14.065 -2.237 -23.597 1.00 52.19 85 ASP A C 1
ATOM 666 O O . ASP A 1 85 ? 14.160 -3.130 -22.752 1.00 52.19 85 ASP A O 1
ATOM 670 N N . ALA A 1 86 ? 13.936 -0.961 -23.236 1.00 61.12 86 ALA A N 1
ATOM 671 C CA . ALA A 1 86 ? 13.869 -0.528 -21.860 1.00 61.12 86 ALA A CA 1
ATOM 672 C C . ALA A 1 86 ? 12.566 -1.081 -21.290 1.00 61.12 86 ALA A C 1
ATOM 674 O O . ALA A 1 86 ? 11.470 -0.612 -21.619 1.00 61.12 86 ALA A O 1
ATOM 675 N N . LYS A 1 87 ? 12.675 -2.099 -20.431 1.00 73.31 87 LYS A N 1
ATOM 676 C CA . LYS A 1 87 ? 11.532 -2.601 -19.681 1.00 73.31 87 LYS A CA 1
ATOM 677 C C . LYS A 1 87 ? 11.037 -1.465 -18.799 1.00 73.31 87 LYS A C 1
ATOM 679 O O . LYS A 1 87 ? 11.774 -0.916 -17.979 1.00 73.31 87 LYS A O 1
ATOM 684 N N . ARG A 1 88 ? 9.773 -1.108 -19.000 1.00 83.81 88 ARG A N 1
ATOM 685 C CA . ARG A 1 88 ? 9.065 -0.122 -18.189 1.00 83.81 88 ARG A CA 1
ATOM 686 C C . ARG A 1 88 ? 8.203 -0.861 -17.183 1.00 83.81 88 ARG A C 1
ATOM 688 O O . ARG A 1 88 ? 7.464 -1.767 -17.564 1.00 83.81 88 ARG A O 1
ATOM 695 N N . PHE A 1 89 ? 8.268 -0.445 -15.932 1.00 87.00 89 PHE A N 1
ATOM 696 C CA . PHE A 1 89 ? 7.453 -0.960 -14.846 1.00 87.00 89 PHE A CA 1
ATOM 697 C C . PHE A 1 89 ? 6.588 0.159 -14.274 1.00 87.00 89 PHE A C 1
ATOM 699 O O . PHE A 1 89 ? 7.009 1.316 -14.223 1.00 87.00 89 PHE A O 1
ATOM 706 N N . LEU A 1 90 ? 5.380 -0.205 -13.855 1.00 90.94 90 LEU A N 1
ATOM 707 C CA . LEU A 1 90 ? 4.470 0.647 -13.103 1.00 90.94 90 LEU A CA 1
ATOM 708 C C . LEU A 1 90 ? 4.225 -0.012 -11.749 1.00 90.94 90 LEU A C 1
ATOM 710 O O . LEU A 1 90 ? 3.502 -1.002 -11.667 1.00 90.94 90 LEU A O 1
ATOM 714 N N . ILE A 1 91 ? 4.859 0.499 -10.702 1.00 91.00 91 ILE A N 1
ATOM 715 C CA . ILE A 1 91 ? 4.795 -0.089 -9.364 1.00 91.00 91 ILE A CA 1
ATOM 716 C C . ILE A 1 91 ? 3.728 0.653 -8.573 1.00 91.00 91 ILE A C 1
ATOM 718 O O . ILE A 1 91 ? 3.816 1.866 -8.427 1.00 91.00 91 ILE A O 1
ATOM 722 N N . ILE A 1 92 ? 2.738 -0.069 -8.058 1.00 92.69 92 ILE A N 1
ATOM 723 C CA . ILE A 1 92 ? 1.617 0.477 -7.292 1.00 92.69 92 ILE A CA 1
ATOM 724 C C . ILE A 1 92 ? 1.727 -0.026 -5.857 1.00 92.69 92 ILE A C 1
ATOM 726 O O . ILE A 1 92 ? 1.652 -1.229 -5.606 1.00 92.69 92 ILE A O 1
ATOM 730 N N . ALA A 1 93 ? 1.863 0.890 -4.906 1.00 93.06 93 ALA A N 1
ATOM 731 C CA . ALA A 1 93 ? 1.867 0.602 -3.480 1.00 93.06 93 ALA A CA 1
ATOM 732 C C . ALA A 1 93 ? 0.750 1.362 -2.772 1.00 93.06 93 ALA A C 1
ATOM 734 O O . ALA A 1 93 ? 0.295 2.412 -3.226 1.00 93.06 93 ALA A O 1
ATOM 735 N N . ALA A 1 94 ? 0.316 0.826 -1.635 1.00 91.69 94 ALA A N 1
ATOM 736 C CA . ALA A 1 94 ? -0.668 1.489 -0.804 1.00 91.69 94 ALA A CA 1
ATOM 737 C C . ALA A 1 94 ? -0.602 1.014 0.649 1.00 91.69 94 ALA A C 1
ATOM 739 O O . ALA A 1 94 ? -0.247 -0.136 0.928 1.00 91.69 94 ALA A O 1
ATOM 740 N N . ASP A 1 95 ? -1.028 1.887 1.552 1.00 91.12 95 ASP A N 1
ATOM 741 C CA . ASP A 1 95 ? -1.139 1.652 2.988 1.00 91.12 95 ASP A CA 1
ATOM 742 C C . ASP A 1 95 ? -2.475 2.187 3.502 1.00 91.12 95 ASP A C 1
ATOM 744 O O . ASP A 1 95 ? -2.915 3.221 3.017 1.00 91.12 95 ASP A O 1
ATOM 748 N N . SER A 1 96 ? -3.156 1.484 4.411 1.00 89.56 96 SER A N 1
ATOM 749 C CA . SER A 1 96 ? -4.481 1.914 4.895 1.00 89.56 96 SER A CA 1
ATOM 750 C C . SER A 1 96 ? -4.637 1.716 6.390 1.00 89.56 96 SER A C 1
ATOM 752 O O . SER A 1 96 ? -4.210 0.686 6.913 1.00 89.56 96 SER A O 1
ATOM 754 N N . MET A 1 97 ? -5.332 2.647 7.040 1.00 90.56 97 MET A N 1
ATOM 755 C CA . MET A 1 97 ? -5.712 2.567 8.450 1.00 90.56 97 MET A CA 1
ATOM 756 C C . MET A 1 97 ? -7.047 3.267 8.699 1.00 90.56 97 MET A C 1
ATOM 758 O O . MET A 1 97 ? -7.412 4.193 7.975 1.00 90.56 97 MET A O 1
ATOM 762 N N . ALA A 1 98 ? -7.741 2.847 9.756 1.00 90.06 98 ALA A N 1
ATOM 763 C CA . ALA A 1 98 ? -8.799 3.651 10.353 1.00 90.06 98 ALA A CA 1
ATOM 764 C C . ALA A 1 98 ? -8.196 4.670 11.335 1.00 90.06 98 ALA A C 1
ATOM 766 O O . ALA A 1 98 ? -7.222 4.370 12.029 1.00 90.06 98 ALA A O 1
ATOM 767 N N . ILE A 1 99 ? -8.769 5.868 11.399 1.00 90.31 99 ILE A N 1
ATOM 768 C CA . ILE A 1 99 ? -8.339 6.976 12.251 1.00 90.31 99 ILE A CA 1
ATOM 769 C C . ILE A 1 99 ? -9.541 7.437 13.074 1.00 90.31 99 ILE A C 1
ATOM 771 O O . ILE A 1 99 ? -10.550 7.869 12.522 1.00 90.31 99 ILE A O 1
ATOM 775 N N . LEU A 1 100 ? -9.426 7.352 14.399 1.00 89.94 100 LEU A N 1
ATOM 776 C CA . LEU A 1 100 ? -10.424 7.855 15.345 1.00 89.94 100 LEU A CA 1
ATOM 777 C C . LEU A 1 100 ? -9.750 8.877 16.261 1.00 89.94 100 LEU A C 1
ATOM 779 O O . LEU A 1 100 ? -8.956 8.521 17.138 1.00 89.94 100 LEU A O 1
ATOM 783 N N . GLY A 1 101 ? -10.039 10.158 16.031 1.00 88.12 101 GLY A N 1
ATOM 784 C CA . GLY A 1 101 ? -9.356 11.260 16.707 1.00 88.12 101 GLY A CA 1
ATOM 785 C C . GLY A 1 101 ? -7.851 11.234 16.429 1.00 88.12 101 GLY A C 1
ATOM 786 O O . GLY A 1 101 ? -7.418 11.396 15.294 1.00 88.12 101 GLY A O 1
ATOM 787 N N . ASN A 1 102 ? -7.044 11.010 17.468 1.00 85.94 102 ASN A N 1
ATOM 788 C CA . ASN A 1 102 ? -5.584 10.906 17.375 1.00 85.94 102 ASN A CA 1
ATOM 789 C C . ASN A 1 102 ? -5.060 9.456 17.347 1.00 85.94 102 ASN A C 1
ATOM 791 O O . ASN A 1 102 ? -3.846 9.247 17.374 1.00 85.94 102 ASN A O 1
ATOM 795 N N . LYS A 1 103 ? -5.948 8.454 17.329 1.00 90.19 103 LYS A N 1
ATOM 796 C CA . LYS A 1 103 ? -5.580 7.033 17.322 1.00 90.19 103 LYS A CA 1
ATOM 797 C C . LYS A 1 103 ? -5.701 6.449 15.921 1.00 90.19 103 LYS A C 1
ATOM 799 O O . LYS A 1 103 ? -6.662 6.725 15.208 1.00 90.19 103 LYS A O 1
ATOM 804 N N . THR A 1 104 ? -4.745 5.599 15.561 1.00 91.31 104 THR A N 1
ATOM 805 C CA . THR A 1 104 ? -4.727 4.861 14.296 1.00 91.31 104 THR A CA 1
ATOM 806 C C . THR A 1 104 ? -4.920 3.370 14.543 1.00 91.31 104 THR A C 1
ATOM 808 O O . THR A 1 104 ? -4.422 2.811 15.520 1.00 91.31 104 THR A O 1
ATOM 811 N N . PHE A 1 105 ? -5.654 2.722 13.644 1.00 91.12 105 PHE A N 1
ATOM 812 C CA . PHE A 1 105 ? -5.999 1.309 13.719 1.00 91.12 105 PHE A CA 1
ATOM 813 C C . PHE A 1 105 ? -5.618 0.643 12.396 1.00 91.12 105 PHE A C 1
ATOM 815 O O . PHE A 1 105 ? -6.251 0.853 11.358 1.00 91.12 105 PHE A O 1
ATOM 822 N N . GLY A 1 106 ? -4.533 -0.130 12.439 1.00 87.44 106 GLY A N 1
ATOM 823 C CA . GLY A 1 106 ? -4.070 -0.960 11.330 1.00 87.44 106 GLY A CA 1
ATOM 824 C C . GLY A 1 106 ? -4.668 -2.365 11.365 1.00 87.44 106 GLY A C 1
ATOM 825 O O . GLY A 1 106 ? -5.732 -2.609 11.933 1.00 87.44 106 GLY A O 1
ATOM 826 N N . LYS A 1 107 ? -3.963 -3.325 10.763 1.00 85.81 107 LYS A N 1
ATOM 827 C CA . LYS A 1 107 ? -4.366 -4.735 10.817 1.00 85.81 107 LYS A CA 1
ATOM 828 C C . LYS A 1 107 ? -4.271 -5.268 12.247 1.00 85.81 107 LYS A C 1
ATOM 830 O O . LYS A 1 107 ? -3.286 -5.028 12.947 1.00 85.81 107 LYS A O 1
ATOM 835 N N . ALA 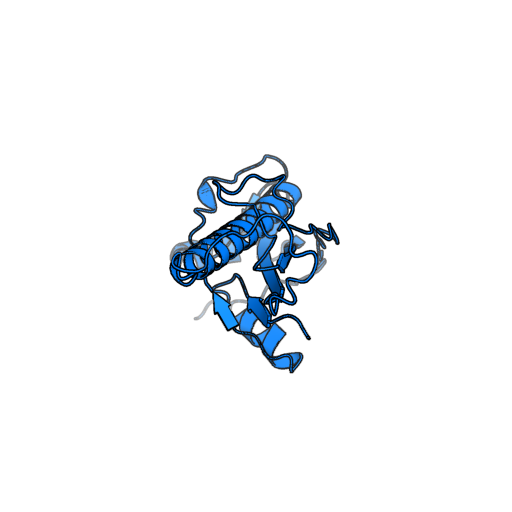A 1 108 ? -5.266 -6.056 12.642 1.00 87.38 108 ALA A N 1
ATOM 836 C CA . ALA A 1 108 ? -5.192 -6.825 13.873 1.00 87.38 108 ALA A CA 1
ATOM 837 C C . ALA A 1 108 ? -4.023 -7.820 13.807 1.00 87.38 108 ALA A C 1
ATOM 839 O O . ALA A 1 108 ? -3.787 -8.452 12.778 1.00 87.38 108 ALA A O 1
ATOM 840 N N . ARG A 1 109 ? -3.308 -7.955 14.925 1.00 87.69 109 ARG A N 1
ATOM 841 C CA . ARG A 1 109 ? -2.194 -8.908 15.076 1.00 87.69 109 ARG A CA 1
ATOM 842 C C . ARG A 1 109 ? -2.709 -10.307 15.419 1.00 87.69 109 ARG A C 1
ATOM 844 O O . ARG A 1 109 ? -2.111 -11.299 15.027 1.00 87.69 109 ARG A O 1
ATOM 851 N N . ASP A 1 110 ? -3.836 -10.360 16.127 1.00 91.38 110 ASP A N 1
ATOM 852 C CA . ASP A 1 110 ? -4.511 -11.570 16.585 1.00 91.38 110 ASP A CA 1
ATOM 853 C C . ASP A 1 110 ? -6.009 -11.295 16.855 1.00 91.38 110 ASP A C 1
ATOM 855 O O . ASP A 1 110 ? -6.487 -10.160 16.727 1.00 91.38 110 ASP A O 1
ATOM 859 N N . LYS A 1 111 ? -6.760 -12.336 17.248 1.00 93.31 111 LYS A N 1
ATOM 860 C CA . LYS A 1 111 ? -8.205 -12.260 17.538 1.00 93.31 111 LYS A CA 1
ATOM 861 C C . LYS A 1 111 ? -8.537 -11.308 18.700 1.00 93.31 111 LYS A C 1
ATOM 863 O O . LYS A 1 111 ? -9.576 -10.651 18.664 1.00 93.31 111 LYS A O 1
ATOM 868 N N . ARG A 1 112 ? -7.682 -11.211 19.727 1.00 94.50 112 ARG A N 1
ATOM 869 C CA . ARG A 1 112 ? -7.915 -10.320 20.880 1.00 94.50 112 ARG A CA 1
ATOM 870 C C . ARG A 1 112 ? -7.745 -8.864 20.460 1.00 94.50 112 ARG A C 1
ATOM 872 O O . ARG A 1 112 ? -8.624 -8.055 20.738 1.00 94.50 112 ARG A O 1
ATOM 879 N N . HIS A 1 113 ? -6.682 -8.559 19.718 1.00 92.81 113 HIS A N 1
ATOM 880 C CA . HIS A 1 113 ? -6.457 -7.233 19.153 1.00 92.81 113 HIS A CA 1
ATOM 881 C C . HIS A 1 113 ? -7.593 -6.842 18.199 1.00 92.81 113 HIS A C 1
ATOM 883 O O . HIS A 1 113 ? -8.080 -5.720 18.275 1.00 92.81 113 HIS A O 1
ATOM 889 N N . ALA A 1 114 ? -8.088 -7.769 17.369 1.00 90.19 114 ALA A N 1
ATOM 890 C CA . ALA A 1 114 ? -9.248 -7.515 16.513 1.00 90.19 114 ALA A CA 1
ATOM 891 C C . ALA A 1 114 ? -10.480 -7.083 17.324 1.00 90.19 114 ALA A C 1
ATOM 893 O O . ALA A 1 114 ? -11.110 -6.083 16.983 1.00 90.19 114 ALA A O 1
ATOM 894 N N . LYS A 1 115 ? -10.778 -7.773 18.436 1.00 92.44 115 LYS A N 1
ATOM 895 C CA . LYS A 1 115 ? -11.873 -7.398 19.342 1.00 92.44 115 LYS A CA 1
ATOM 896 C C . LYS A 1 115 ? -11.677 -5.990 19.909 1.00 92.44 115 LYS A C 1
ATOM 898 O O . LYS A 1 115 ? -12.621 -5.210 19.900 1.00 92.44 115 LYS A O 1
ATOM 903 N N . THR A 1 116 ? -10.462 -5.640 20.332 1.00 93.19 116 THR A N 1
ATOM 904 C CA . THR A 1 116 ? -10.141 -4.287 20.816 1.00 93.19 116 THR A CA 1
ATOM 905 C C . THR A 1 116 ? -10.342 -3.220 19.740 1.00 93.19 116 THR A C 1
ATOM 907 O O . THR A 1 116 ? -10.919 -2.176 20.032 1.00 93.19 116 THR A O 1
ATOM 910 N N . ILE A 1 117 ? -9.907 -3.474 18.499 1.00 92.38 117 ILE A N 1
ATOM 911 C CA . ILE A 1 117 ? -10.105 -2.546 17.374 1.00 92.38 117 ILE A 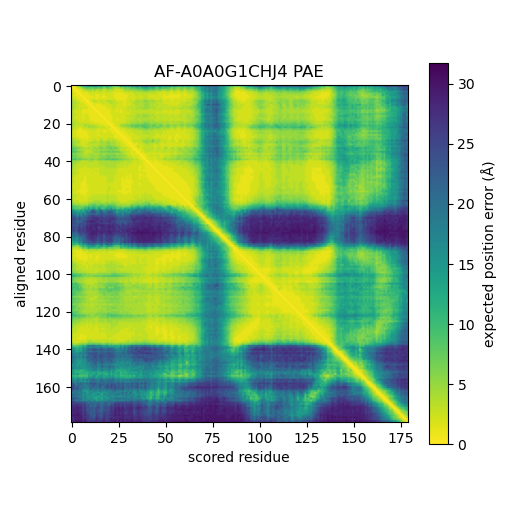CA 1
ATOM 912 C C . ILE A 1 117 ? -11.603 -2.342 17.120 1.00 92.38 117 ILE A C 1
ATOM 914 O O . ILE A 1 117 ? -12.063 -1.205 17.087 1.00 92.38 117 ILE A O 1
ATOM 918 N N . VAL A 1 118 ? -12.374 -3.427 16.988 1.00 91.38 118 VAL A N 1
ATOM 919 C CA . VAL A 1 118 ? -13.820 -3.343 16.726 1.00 91.38 118 VAL A CA 1
ATOM 920 C C . VAL A 1 118 ? -14.541 -2.620 17.860 1.00 91.38 118 VAL A C 1
ATOM 922 O O . VAL A 1 118 ? -15.332 -1.725 17.593 1.00 91.38 118 VAL A O 1
ATOM 925 N N . GLN A 1 119 ? -14.239 -2.944 19.119 1.00 92.31 119 GLN A N 1
ATOM 926 C CA . GLN A 1 119 ? -14.837 -2.273 20.276 1.00 92.31 119 GLN A CA 1
ATOM 927 C C . GLN A 1 119 ? -14.525 -0.774 20.317 1.00 92.31 119 GLN A C 1
ATOM 929 O O . GLN A 1 119 ? -15.394 0.006 20.690 1.00 92.31 119 GLN A O 1
ATOM 934 N N . ALA A 1 120 ? -13.312 -0.366 19.933 1.00 90.50 120 ALA A N 1
ATOM 935 C CA . ALA A 1 120 ? -12.929 1.043 19.903 1.00 90.50 120 ALA A CA 1
ATOM 936 C C . ALA A 1 120 ? -13.640 1.830 18.791 1.00 90.50 120 ALA A C 1
ATOM 938 O O . ALA A 1 120 ? -13.954 3.000 18.989 1.00 90.50 120 ALA A O 1
ATOM 939 N N . LEU A 1 121 ? -13.873 1.203 17.634 1.00 89.88 121 LEU A N 1
ATOM 940 C CA . LEU A 1 121 ? -14.528 1.843 16.490 1.00 89.88 121 LEU A CA 1
ATOM 941 C C . LEU A 1 121 ? -16.063 1.776 16.562 1.00 89.88 121 LEU A C 1
ATOM 943 O O . LEU A 1 121 ? -16.731 2.587 15.925 1.00 89.88 121 LEU A O 1
ATOM 947 N N . ASN A 1 122 ? -16.631 0.822 17.308 1.00 88.50 122 ASN A N 1
ATOM 948 C CA . ASN A 1 122 ? -18.070 0.569 17.318 1.00 88.50 122 ASN A CA 1
ATOM 949 C C . ASN A 1 122 ? -18.875 1.788 17.788 1.00 88.50 122 ASN A C 1
ATOM 951 O O . ASN A 1 122 ? -18.651 2.309 18.879 1.00 88.50 122 ASN A O 1
ATOM 955 N N . GLY A 1 123 ? -19.832 2.219 16.964 1.00 85.88 123 GLY A N 1
ATOM 956 C CA . GLY A 1 123 ? -20.675 3.383 17.249 1.00 85.88 123 GLY A CA 1
ATOM 957 C C . GLY A 1 123 ? -19.949 4.732 17.163 1.00 85.88 123 GLY A C 1
ATOM 958 O O . GLY A 1 123 ? -20.539 5.749 17.514 1.00 85.88 123 GLY A O 1
ATOM 959 N N . GLN A 1 124 ? -18.696 4.754 16.695 1.00 87.31 124 GLN A N 1
ATOM 960 C CA . GLN A 1 124 ? -17.897 5.965 16.520 1.00 87.31 124 GLN A CA 1
ATOM 961 C C . GLN A 1 124 ? -17.704 6.278 15.033 1.00 87.31 124 GLN A C 1
ATOM 963 O O . GLN A 1 124 ? -17.343 5.404 14.239 1.00 87.31 124 GLN A O 1
ATOM 968 N N . THR A 1 125 ? -17.851 7.548 14.655 1.00 86.25 125 THR A N 1
ATOM 969 C CA . THR A 1 125 ? -17.432 8.016 13.328 1.00 86.25 125 THR A CA 1
ATOM 970 C C . THR A 1 125 ? -15.911 8.084 13.276 1.00 86.25 125 THR A C 1
ATOM 972 O O . THR A 1 125 ? -15.272 8.705 14.124 1.00 86.25 125 THR A O 1
ATOM 975 N N . HIS A 1 126 ? -15.331 7.437 12.275 1.00 84.44 126 HIS A N 1
ATOM 976 C CA . HIS A 1 126 ? -13.893 7.350 12.074 1.00 84.44 126 HIS A CA 1
ATOM 977 C C . HIS A 1 126 ? -13.576 7.458 10.585 1.00 84.44 126 HIS A C 1
ATOM 979 O O . HIS A 1 126 ? -14.400 7.113 9.738 1.00 84.44 126 HIS A O 1
ATOM 985 N N . ASP A 1 127 ? -12.366 7.911 10.279 1.00 85.31 127 ASP A N 1
ATOM 986 C CA . ASP A 1 127 ? -11.896 8.045 8.907 1.00 85.31 127 ASP A CA 1
ATOM 987 C C . ASP A 1 127 ? -11.199 6.757 8.490 1.00 85.31 127 ASP A C 1
ATOM 989 O O . ASP A 1 127 ? -10.247 6.329 9.141 1.00 85.31 127 ASP A O 1
ATOM 993 N N . PHE A 1 128 ? -11.620 6.137 7.391 1.00 86.56 128 PHE A N 1
ATOM 994 C CA . PHE A 1 128 ? -10.803 5.111 6.750 1.00 86.56 128 PHE A CA 1
ATOM 995 C C . PHE A 1 128 ? -9.963 5.760 5.662 1.00 86.56 128 PHE A C 1
ATOM 997 O O . PHE A 1 128 ? -10.515 6.297 4.705 1.00 86.56 128 PHE A O 1
ATOM 1004 N N . VAL A 1 129 ? -8.640 5.720 5.821 1.00 87.00 129 VAL A N 1
ATOM 1005 C CA . VAL A 1 129 ? -7.693 6.437 4.966 1.00 87.00 129 VAL A CA 1
ATOM 1006 C C . VAL A 1 129 ? -6.765 5.458 4.275 1.00 87.00 129 VAL A C 1
ATOM 1008 O O . VAL A 1 129 ? -6.263 4.519 4.892 1.00 87.00 129 VAL A O 1
ATOM 1011 N N . THR A 1 130 ? -6.493 5.707 2.994 1.00 88.06 130 THR A N 1
ATOM 1012 C CA . THR A 1 130 ? -5.463 4.998 2.231 1.00 88.06 130 THR A CA 1
ATOM 1013 C C . THR A 1 130 ? -4.442 5.987 1.683 1.00 88.06 130 THR A C 1
ATOM 1015 O O . THR A 1 130 ? -4.819 6.933 1.014 1.00 88.06 130 THR A O 1
ATOM 1018 N N . GLY A 1 131 ? -3.156 5.771 1.949 1.00 89.69 131 GLY A N 1
ATOM 1019 C CA . GLY A 1 131 ? -2.067 6.406 1.214 1.00 89.69 131 GLY A CA 1
ATOM 1020 C C . GLY A 1 131 ? -1.667 5.530 0.032 1.00 89.69 131 GLY A C 1
ATOM 1021 O O . GLY A 1 131 ? -1.546 4.314 0.181 1.00 89.69 131 GLY A O 1
ATOM 1022 N N . THR A 1 132 ? -1.462 6.127 -1.135 1.00 87.88 132 THR A N 1
ATOM 1023 C CA . THR A 1 132 ? -1.080 5.431 -2.371 1.00 87.88 132 THR A CA 1
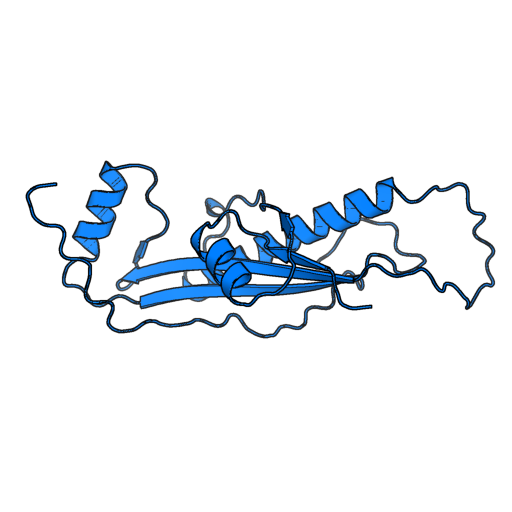ATOM 1024 C C . THR A 1 132 ? 0.213 5.999 -2.936 1.00 87.88 132 THR A C 1
ATOM 1026 O O . THR A 1 132 ? 0.551 7.160 -2.720 1.00 87.88 132 THR A O 1
ATOM 1029 N N . THR A 1 133 ? 0.963 5.180 -3.666 1.00 87.69 133 THR A N 1
ATOM 1030 C CA . THR A 1 133 ? 2.140 5.630 -4.416 1.00 87.69 133 THR A CA 1
ATOM 1031 C C . THR A 1 133 ? 2.261 4.841 -5.707 1.00 87.69 133 THR A C 1
ATOM 1033 O O . THR A 1 133 ? 2.088 3.621 -5.711 1.00 87.69 133 THR A O 1
ATOM 1036 N N . ILE A 1 134 ? 2.580 5.544 -6.791 1.00 88.75 134 ILE A N 1
ATOM 1037 C CA . ILE A 1 134 ? 2.848 4.963 -8.101 1.00 88.75 134 ILE A CA 1
ATOM 1038 C C . ILE A 1 134 ? 4.262 5.366 -8.518 1.00 88.75 134 ILE A C 1
ATOM 1040 O O . ILE A 1 134 ? 4.588 6.547 -8.531 1.00 88.75 134 ILE A O 1
ATOM 1044 N N . ILE A 1 135 ? 5.103 4.391 -8.861 1.00 85.75 135 ILE A N 1
ATOM 1045 C CA . ILE A 1 135 ? 6.449 4.633 -9.395 1.00 85.75 135 ILE A CA 1
ATOM 1046 C C . ILE A 1 135 ? 6.507 4.159 -10.843 1.00 85.75 135 ILE A C 1
ATOM 1048 O O . ILE A 1 135 ? 6.232 2.992 -11.141 1.00 85.75 135 ILE A O 1
ATOM 1052 N N . HIS A 1 136 ? 6.929 5.056 -11.734 1.00 85.31 136 HIS A N 1
ATOM 1053 C CA . HIS A 1 136 ? 7.320 4.713 -13.094 1.00 85.31 136 HIS A CA 1
ATOM 1054 C C . HIS A 1 136 ? 8.821 4.422 -13.119 1.00 85.31 136 HIS A C 1
ATOM 1056 O O . HIS A 1 136 ? 9.644 5.307 -12.880 1.00 85.31 136 HIS A O 1
ATOM 1062 N N . LEU A 1 137 ? 9.173 3.176 -13.431 1.00 81.56 137 LEU A N 1
ATOM 1063 C CA . LEU A 1 137 ? 10.555 2.710 -13.444 1.00 81.56 137 LEU A CA 1
ATOM 1064 C C . LEU A 1 137 ? 10.961 2.252 -14.847 1.00 81.56 137 LEU A C 1
ATOM 1066 O O . LEU A 1 137 ? 10.256 1.464 -15.476 1.00 81.56 137 LEU A O 1
ATOM 1070 N N . SER A 1 138 ? 12.126 2.702 -15.311 1.00 77.12 138 SER A N 1
ATOM 1071 C CA . SER A 1 138 ? 12.777 2.187 -16.523 1.00 77.12 138 SER A CA 1
ATOM 1072 C C . SER A 1 138 ? 14.025 1.386 -16.155 1.00 77.12 138 SER A C 1
ATOM 1074 O O . SER A 1 138 ? 14.877 1.867 -15.411 1.00 77.12 138 SER A O 1
ATOM 1076 N N . SER A 1 139 ? 14.150 0.172 -16.697 1.00 63.31 139 SER A N 1
ATOM 1077 C CA . SER A 1 139 ? 15.234 -0.768 -16.369 1.00 63.31 139 SER A CA 1
ATOM 1078 C C . SER A 1 139 ? 16.622 -0.352 -16.866 1.00 63.31 139 SER A C 1
ATOM 1080 O O . SER A 1 139 ? 17.609 -0.951 -16.453 1.00 63.31 139 SER A O 1
ATOM 1082 N N . VAL A 1 140 ? 16.723 0.640 -17.757 1.00 59.72 140 VAL A N 1
ATOM 1083 C CA . VAL A 1 140 ? 17.987 1.036 -18.389 1.00 59.72 140 VAL A CA 1
ATOM 1084 C C . VAL A 1 140 ? 18.085 2.556 -18.504 1.00 59.72 140 VAL A C 1
ATOM 1086 O O . VAL A 1 140 ? 17.253 3.189 -19.151 1.00 59.72 140 VAL A O 1
ATOM 1089 N N . ILE A 1 141 ? 19.170 3.110 -17.959 1.00 52.81 141 ILE A N 1
ATOM 1090 C CA . ILE A 1 141 ? 19.825 4.310 -18.492 1.00 52.81 141 ILE A CA 1
ATOM 1091 C C . ILE A 1 141 ? 21.288 3.906 -18.734 1.00 52.81 141 ILE A C 1
ATOM 1093 O O . ILE A 1 141 ? 21.955 3.527 -17.765 1.00 52.81 141 ILE A O 1
ATOM 1097 N N . PRO A 1 142 ? 21.796 3.922 -19.984 1.00 44.28 142 PRO A N 1
ATOM 1098 C CA . PRO A 1 142 ? 23.198 3.604 -20.249 1.00 44.28 142 PRO A CA 1
ATOM 1099 C C . PRO A 1 142 ? 24.118 4.509 -19.413 1.00 44.28 142 PRO A C 1
ATOM 1101 O O . PRO A 1 142 ? 23.987 5.729 -19.466 1.00 44.28 142 PRO A O 1
ATOM 1104 N N . GLY A 1 143 ? 25.022 3.912 -18.627 1.00 43.94 143 GLY A N 1
ATOM 1105 C CA . GLY A 1 143 ? 26.011 4.631 -17.809 1.00 43.94 143 GLY A CA 1
ATOM 1106 C C . GLY A 1 143 ? 25.683 4.812 -16.318 1.00 43.94 143 GLY A C 1
ATOM 1107 O O . GLY A 1 143 ? 26.532 5.327 -15.596 1.00 43.94 143 GLY A O 1
ATOM 1108 N N . LEU A 1 144 ? 24.516 4.372 -15.821 1.00 48.56 144 LEU A N 1
ATOM 1109 C CA . LEU A 1 144 ? 24.205 4.388 -14.380 1.00 48.56 144 LEU A CA 1
ATOM 1110 C C . LEU A 1 144 ? 24.460 3.025 -13.712 1.00 48.56 144 LEU A C 1
ATOM 1112 O O . LEU A 1 144 ? 23.564 2.190 -13.579 1.00 48.56 144 LEU A O 1
ATOM 1116 N N . THR A 1 145 ? 25.686 2.820 -13.234 1.00 46.28 145 THR A N 1
ATOM 1117 C CA . THR A 1 145 ? 26.044 1.747 -12.292 1.00 46.28 145 THR A CA 1
ATOM 1118 C C . THR A 1 145 ? 26.288 2.361 -10.914 1.00 46.28 145 THR A C 1
ATOM 1120 O O . THR A 1 145 ? 27.217 3.147 -10.751 1.00 46.28 145 THR A O 1
ATOM 1123 N N . GLY A 1 146 ? 25.452 2.046 -9.922 1.00 49.78 146 GLY A N 1
ATOM 1124 C CA . GLY A 1 146 ? 25.583 2.595 -8.569 1.00 49.78 146 GLY A CA 1
ATOM 1125 C C . GLY A 1 146 ? 24.374 2.320 -7.673 1.00 49.78 146 GLY A C 1
ATOM 1126 O O . GLY A 1 146 ? 23.323 1.879 -8.149 1.00 49.78 146 GLY A O 1
ATOM 1127 N N . ASN A 1 147 ? 24.543 2.580 -6.372 1.00 48.38 147 ASN A N 1
ATOM 1128 C CA .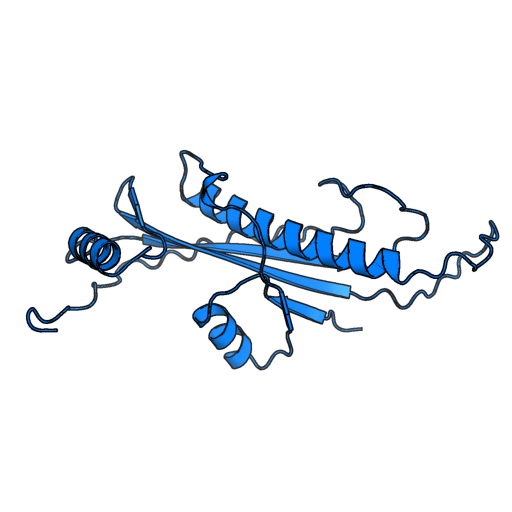 ASN A 1 147 ? 23.481 2.469 -5.371 1.00 48.38 147 ASN A CA 1
ATOM 1129 C C . ASN A 1 147 ? 22.341 3.444 -5.681 1.00 48.38 147 ASN A C 1
ATOM 1131 O O . ASN A 1 147 ? 22.577 4.605 -6.017 1.00 48.38 147 ASN A O 1
ATOM 1135 N N . LEU A 1 148 ? 21.104 2.968 -5.547 1.00 54.28 148 LEU A N 1
ATOM 1136 C CA . LEU A 1 148 ? 19.916 3.782 -5.774 1.00 54.28 148 LEU A CA 1
ATOM 1137 C C . LEU A 1 148 ? 19.844 4.888 -4.730 1.00 54.28 148 LEU A C 1
ATOM 1139 O O . LEU A 1 148 ? 19.939 4.641 -3.529 1.00 54.28 148 LEU A O 1
ATOM 1143 N N . THR A 1 149 ? 19.645 6.112 -5.199 1.00 55.50 149 THR A N 1
ATOM 1144 C CA . THR A 1 149 ? 19.324 7.250 -4.341 1.00 55.50 149 THR A CA 1
ATOM 1145 C C . THR A 1 149 ? 17.938 7.761 -4.712 1.00 55.50 149 THR A C 1
ATOM 1147 O O . THR A 1 149 ? 17.476 7.545 -5.830 1.00 55.50 149 THR A O 1
ATOM 1150 N N . LYS A 1 150 ? 17.275 8.494 -3.809 1.00 52.31 150 LYS A N 1
ATOM 1151 C CA . LYS A 1 150 ? 15.970 9.131 -4.086 1.00 52.31 150 LYS A CA 1
ATOM 1152 C C . LYS A 1 150 ? 15.976 10.080 -5.296 1.00 52.31 150 LYS A C 1
ATOM 1154 O O . LYS A 1 150 ? 14.920 10.489 -5.749 1.00 52.31 150 LYS A O 1
ATOM 1159 N N . LYS A 1 151 ? 17.158 10.457 -5.796 1.00 54.47 151 LYS A N 1
ATOM 1160 C CA . LYS A 1 151 ? 17.358 11.321 -6.968 1.00 54.47 151 LYS A CA 1
ATOM 1161 C C . LYS A 1 151 ? 17.810 10.542 -8.207 1.00 54.47 151 LYS A C 1
ATOM 1163 O O . LYS A 1 151 ? 18.301 11.145 -9.157 1.00 54.47 151 LYS A O 1
ATOM 1168 N N . ASP A 1 152 ? 17.726 9.213 -8.183 1.00 58.97 152 ASP A N 1
ATOM 1169 C CA . ASP A 1 152 ? 18.179 8.399 -9.301 1.00 58.97 152 ASP A CA 1
ATOM 1170 C C . ASP A 1 152 ? 17.257 8.614 -10.519 1.00 58.97 152 ASP A C 1
ATOM 1172 O O . ASP A 1 152 ? 16.039 8.470 -10.405 1.00 58.97 152 ASP A O 1
ATOM 1176 N N . PRO A 1 153 ? 17.814 8.961 -11.692 1.00 57.44 153 PRO A N 1
ATOM 1177 C CA . PRO A 1 153 ? 17.046 9.324 -12.882 1.00 57.44 153 PRO A CA 1
ATOM 1178 C C . PRO A 1 153 ? 16.202 8.175 -13.452 1.00 57.44 153 PRO A C 1
ATOM 1180 O O . PRO A 1 153 ? 15.354 8.412 -14.315 1.00 57.44 153 PRO A O 1
ATOM 1183 N N . ARG A 1 154 ? 16.415 6.931 -12.994 1.00 61.53 154 ARG A N 1
ATOM 1184 C CA . ARG A 1 154 ? 15.560 5.781 -13.330 1.00 61.53 154 ARG A CA 1
ATOM 1185 C C . ARG A 1 154 ? 14.188 5.869 -12.669 1.00 61.53 154 ARG A C 1
ATOM 1187 O O . ARG A 1 154 ? 13.242 5.276 -13.191 1.00 61.53 154 ARG A O 1
ATOM 1194 N N . PHE A 1 155 ? 14.071 6.609 -11.566 1.00 56.94 155 PHE A N 1
ATOM 1195 C CA . PHE A 1 155 ? 12.790 6.972 -10.983 1.00 56.94 155 PHE A CA 1
ATOM 1196 C C . PHE A 1 155 ? 12.259 8.200 -11.708 1.00 56.94 155 PHE A C 1
ATOM 1198 O O . PHE A 1 155 ? 12.811 9.295 -11.614 1.00 56.94 155 PHE A O 1
ATOM 1205 N N . ARG A 1 156 ? 11.145 8.028 -12.416 1.00 60.81 156 ARG A N 1
ATOM 1206 C CA . ARG A 1 156 ? 10.253 9.153 -12.672 1.00 60.81 156 ARG A CA 1
ATOM 1207 C C . ARG A 1 156 ? 9.160 9.064 -11.625 1.00 60.81 156 ARG A C 1
ATOM 1209 O O . ARG A 1 156 ? 8.256 8.235 -11.734 1.00 60.81 156 ARG A O 1
ATOM 1216 N N . GLU A 1 157 ? 9.304 9.867 -10.577 1.00 52.25 157 GLU A N 1
ATOM 1217 C CA . GLU A 1 157 ? 8.193 10.146 -9.675 1.00 52.25 157 GLU A CA 1
ATOM 1218 C C . GLU A 1 157 ? 7.197 10.983 -10.473 1.00 52.25 157 GLU A C 1
ATOM 1220 O O . GLU A 1 157 ? 7.355 12.189 -10.642 1.00 52.25 157 GLU A O 1
ATOM 1225 N N . ASP A 1 158 ? 6.186 10.323 -11.030 1.00 50.09 158 ASP A N 1
ATOM 1226 C CA . ASP A 1 158 ? 4.934 11.018 -11.255 1.00 50.09 158 ASP A CA 1
ATOM 1227 C C . ASP A 1 158 ? 4.325 11.136 -9.853 1.00 50.09 158 ASP A C 1
ATOM 1229 O O . ASP A 1 158 ? 3.690 10.198 -9.373 1.00 50.09 158 ASP A O 1
ATOM 1233 N N . ASP A 1 159 ? 4.587 12.258 -9.169 1.00 40.62 159 ASP A N 1
ATOM 1234 C CA . ASP A 1 159 ? 4.038 12.638 -7.853 1.00 40.62 159 ASP A CA 1
ATOM 1235 C C . ASP A 1 159 ? 2.509 12.843 -7.918 1.00 40.62 159 ASP A C 1
ATOM 1237 O O . ASP A 1 159 ? 1.939 13.802 -7.395 1.00 40.62 159 ASP A O 1
ATOM 1241 N N . LYS A 1 160 ? 1.789 11.941 -8.588 1.00 38.59 160 LYS A N 1
ATOM 1242 C CA . LYS A 1 160 ? 0.338 11.898 -8.558 1.00 38.59 160 LYS A CA 1
ATOM 1243 C C . LYS A 1 160 ? -0.105 11.230 -7.263 1.00 38.59 160 LYS A C 1
ATOM 1245 O O . LYS A 1 160 ? -0.450 10.057 -7.230 1.00 38.59 160 LYS A O 1
ATOM 1250 N N . PHE A 1 161 ? -0.078 12.071 -6.234 1.00 44.34 161 PHE A N 1
ATOM 1251 C CA . PHE A 1 161 ? -0.983 12.136 -5.097 1.00 44.34 161 PHE A CA 1
ATOM 1252 C C . PHE A 1 161 ? -1.062 10.910 -4.175 1.00 44.34 161 PHE A C 1
ATOM 1254 O O . PHE A 1 161 ? -1.500 9.814 -4.521 1.00 44.34 161 PHE A O 1
ATOM 1261 N N . VAL A 1 162 ? -0.743 11.184 -2.908 1.00 44.00 162 VAL A N 1
ATOM 1262 C CA . VAL A 1 162 ? -1.369 10.531 -1.761 1.00 44.00 162 VAL A CA 1
ATOM 1263 C C . VAL A 1 162 ? -2.859 10.855 -1.857 1.00 44.00 162 VAL A C 1
ATOM 1265 O O . VAL A 1 162 ? -3.307 11.891 -1.370 1.00 44.00 162 VAL A O 1
ATOM 1268 N N . GLU A 1 163 ? -3.628 10.025 -2.550 1.00 44.69 163 GLU A N 1
ATOM 1269 C CA . GLU A 1 163 ? -5.074 10.180 -2.558 1.00 44.69 163 GLU A CA 1
ATOM 1270 C C . GLU A 1 163 ? -5.595 9.637 -1.231 1.00 44.69 163 GLU A C 1
ATOM 1272 O O . GLU A 1 163 ? -5.854 8.443 -1.080 1.00 44.69 163 GLU A O 1
ATOM 1277 N N . ILE A 1 164 ? -5.686 10.531 -0.243 1.00 48.91 164 ILE A N 1
ATOM 1278 C CA . ILE A 1 164 ? -6.380 10.301 1.022 1.00 48.91 164 ILE A CA 1
ATOM 1279 C C . ILE A 1 164 ? -7.855 10.145 0.667 1.00 48.91 164 ILE A C 1
ATOM 1281 O O . ILE A 1 164 ? -8.636 11.092 0.693 1.00 48.91 164 ILE A O 1
ATOM 1285 N N . ASN A 1 165 ? -8.233 8.933 0.288 1.00 46.84 165 ASN A N 1
ATOM 1286 C CA . ASN A 1 165 ? -9.630 8.577 0.148 1.00 46.84 165 ASN A CA 1
ATOM 1287 C C . ASN A 1 165 ? -10.198 8.507 1.563 1.00 46.84 165 ASN A C 1
ATOM 1289 O O . ASN A 1 165 ? -9.952 7.525 2.261 1.00 46.84 165 ASN A O 1
ATOM 1293 N N . ARG A 1 166 ? -10.865 9.580 2.001 1.00 45.31 166 ARG A N 1
ATOM 1294 C CA . ARG A 1 166 ? -11.560 9.659 3.285 1.00 45.31 166 ARG A CA 1
ATOM 1295 C C . ARG A 1 166 ? -12.943 9.049 3.115 1.00 45.31 166 ARG A C 1
ATOM 1297 O O . ARG A 1 166 ? -13.787 9.603 2.418 1.00 45.31 166 ARG A O 1
ATOM 1304 N N . TRP A 1 167 ? -13.169 7.904 3.742 1.00 47.38 167 TRP A N 1
ATOM 1305 C CA . TRP A 1 167 ? -14.508 7.331 3.833 1.00 47.38 167 TRP A CA 1
ATOM 1306 C C . TRP A 1 167 ? -15.134 7.826 5.128 1.00 47.38 167 TRP A C 1
ATOM 1308 O O . TRP A 1 167 ? -14.851 7.296 6.200 1.00 47.38 167 TRP A O 1
ATOM 1318 N N . GLU A 1 168 ? -15.932 8.884 5.024 1.00 41.56 168 GLU A N 1
ATOM 1319 C CA . GLU A 1 168 ? -16.761 9.362 6.126 1.00 41.56 168 GLU A CA 1
ATOM 1320 C C . GLU A 1 168 ? -18.019 8.479 6.207 1.00 41.56 168 GLU A C 1
ATOM 1322 O O . GLU A 1 168 ? -18.607 8.134 5.183 1.00 41.56 168 GLU A O 1
ATOM 1327 N N . ASN A 1 169 ? -18.440 8.117 7.421 1.00 40.97 169 ASN A N 1
ATOM 1328 C CA . ASN A 1 169 ? -19.654 7.333 7.701 1.00 40.97 169 ASN A CA 1
ATOM 1329 C C . ASN A 1 169 ? -19.617 5.837 7.339 1.00 40.97 169 ASN A C 1
ATOM 1331 O O . ASN A 1 169 ? -20.613 5.290 6.865 1.00 40.97 169 ASN A O 1
ATOM 1335 N N . ILE A 1 170 ? -18.531 5.118 7.648 1.00 47.91 170 ILE A N 1
ATOM 1336 C CA . ILE A 1 170 ? -18.649 3.658 7.795 1.00 47.91 170 ILE A CA 1
ATOM 1337 C C . ILE A 1 170 ? -19.324 3.390 9.143 1.00 47.91 170 ILE A C 1
ATOM 1339 O O . ILE A 1 170 ? -18.666 3.317 10.181 1.00 47.91 170 ILE A O 1
ATOM 1343 N N . SER A 1 171 ? -20.653 3.270 9.136 1.00 38.47 171 SER A N 1
ATOM 1344 C CA . SER A 1 171 ? -21.405 2.672 10.240 1.00 38.47 171 SER A CA 1
ATOM 1345 C C . SER A 1 171 ? -20.788 1.298 10.500 1.00 38.47 171 SER A C 1
ATOM 1347 O O . SER A 1 171 ? -20.849 0.413 9.646 1.00 38.47 171 SER A O 1
ATOM 1349 N N . THR A 1 172 ? -20.088 1.143 11.621 1.00 44.09 172 THR A N 1
ATOM 1350 C CA . THR A 1 172 ? -19.340 -0.077 11.923 1.00 44.09 172 THR A CA 1
ATOM 1351 C C . THR A 1 172 ? -20.241 -1.299 11.889 1.00 44.09 172 THR A C 1
ATOM 1353 O O . THR A 1 172 ? -21.369 -1.277 12.381 1.00 44.09 172 THR A O 1
ATOM 1356 N N . CYS A 1 173 ? -19.695 -2.378 11.338 1.00 41.06 173 CYS A N 1
ATOM 1357 C CA . CYS A 1 173 ? -20.244 -3.722 11.350 1.00 41.06 173 CYS A CA 1
ATOM 1358 C C . CYS A 1 173 ? -20.870 -4.039 12.722 1.00 41.06 173 CYS A C 1
ATOM 1360 O O . CYS A 1 173 ? -20.165 -4.026 13.732 1.00 41.06 173 CYS A O 1
ATOM 1362 N N . HIS A 1 174 ? -22.167 -4.355 12.763 1.00 36.06 174 HIS A N 1
ATOM 1363 C CA . HIS A 1 174 ? -22.761 -5.039 13.911 1.00 36.06 174 HIS A CA 1
ATOM 1364 C C . HIS A 1 174 ? -22.070 -6.403 14.044 1.00 36.06 174 HIS A C 1
ATOM 1366 O O . HIS A 1 174 ? -22.335 -7.311 13.260 1.00 36.06 174 HIS A O 1
ATOM 1372 N N . MET A 1 175 ? -21.168 -6.557 15.016 1.00 38.78 175 MET A N 1
ATOM 1373 C CA . MET A 1 175 ? -20.881 -7.889 15.544 1.00 38.78 175 MET A CA 1
ATOM 1374 C C . MET A 1 175 ? -22.076 -8.273 16.408 1.00 38.78 175 MET A C 1
ATOM 1376 O O . MET A 1 175 ? -22.367 -7.595 17.397 1.00 38.78 175 MET A O 1
ATOM 1380 N N . SER A 1 176 ? -22.782 -9.335 16.014 1.00 33.41 176 SER A N 1
ATOM 1381 C CA . SER A 1 176 ? -23.734 -9.984 16.910 1.00 33.41 176 SER A CA 1
ATOM 1382 C C . SER A 1 176 ? -22.973 -10.378 18.189 1.00 33.41 176 SER A C 1
ATOM 1384 O O . SER A 1 176 ? -21.810 -10.781 18.099 1.00 33.41 176 SER A O 1
ATOM 1386 N N . PRO A 1 177 ? -23.565 -10.263 19.389 1.00 38.12 177 PRO A N 1
ATOM 1387 C CA . PRO A 1 177 ? -22.893 -10.664 20.625 1.00 38.12 177 PRO A CA 1
ATOM 1388 C C . PRO A 1 177 ? -22.539 -12.163 20.717 1.00 38.12 177 PRO A C 1
ATOM 1390 O O . PRO A 1 177 ? -21.971 -12.561 21.731 1.00 38.12 177 PRO A O 1
ATOM 1393 N N . ASN A 1 178 ? -22.867 -12.983 19.707 1.00 38.50 178 ASN A N 1
ATOM 1394 C CA . ASN A 1 178 ? -22.903 -14.444 19.801 1.00 38.50 178 ASN A CA 1
ATOM 1395 C C . ASN A 1 178 ? -21.975 -15.220 18.831 1.00 38.50 178 ASN A C 1
ATOM 1397 O O . ASN A 1 178 ? -22.168 -16.426 18.708 1.00 38.50 178 ASN A O 1
ATOM 1401 N N . ASP A 1 179 ? -20.957 -14.605 18.205 1.00 36.94 179 ASP A N 1
ATOM 1402 C CA . ASP A 1 179 ? -20.010 -15.296 17.287 1.00 36.94 179 ASP A CA 1
ATOM 1403 C C . ASP A 1 179 ? -18.522 -15.256 17.719 1.00 36.94 179 ASP A C 1
ATOM 1405 O O . ASP A 1 179 ? -18.014 -14.178 18.120 1.00 36.94 179 ASP A O 1
#

Foldseek 3Di:
DDAAEEELDPDPVVVVVVVVVVDDHYYDHAPDPLVVQDDQDVLVSFQVSQVNSQVRVLQVLLVVLVVPPPPPDDPDPDDPDPPPVWRKYKYKGKAKWKAAPSDTHHDQPDPVSVVVSLVVPAPGWIWIWMFMAIWIFTNDDPPDDDDDDPPPPRTDRPVPDRPGPTDTDPNGDPDDPPD

InterPro domains:
  IPR003697 Nucleoside triphosphate pyrophosphatase Maf-like protein [PF02545] (4-137)
  IPR003697 Nucleoside triphosphate pyrophosphatase Maf-like protein [PTHR43213] (4-139)
  IPR029001 Inosine triphosphate pyrophosphatase-like [G3DSA:3.90.950.10] (4-167)
  IPR029001 Inosine triphosphate pyrophosphatase-like [SSF52972] (2-138)